Protein AF-0000000066053479 (afdb_homodimer)

Nearest PDB structures (foldseek):
  1pbo-assembly1_B  TM=9.593E-01  e=6.367E-26  Bos taurus
  1g85-assembly1_B  TM=9.302E-01  e=1.428E-25  Bos taurus
  1gt4-assembly1_B  TM=9.326E-01  e=1.772E-25  Bos taurus
  1obp-assembly1_B  TM=9.258E-01  e=2.083E-25  Bos taurus
  1pbo-assembly1_A  TM=9.187E-01  e=1.232E-24  Bos taurus

Secondary structure (DSSP, 8-state):
---------GGGG-B-EEEEEEEESSGGGGSTT-TT--EEEEEEEETTTTEEEEEEEEEETTEEEEEEEEEEE-TTS-EEEESSSEEEEEEEEE-SSEEEEEEEEE-TT--EEEEEEEEEE----HHHHHHHHHHHHHTT--GGGEEEHHHH---S---/---------GGGG-B-EEEEEEEESSGGGGSTT-TT--EEEEEEEETTTTEEEEEEEEEETTEEEEEEEEEEE-TTS-EEEESSSEEEEEEEEE-SSEEEEEEEEE-TT--EEEEEEEEEE----HHHHHHHHHHHHHTT--GGGEEEHHHH---S---

Radius of gyration: 21.19 Å; Cα contacts (8 Å, |Δi|>4): 744; chains: 2; bounding box: 58×61×47 Å

Foldseek 3Di:
DPPPPPPPPCQLLWAFKFWDDKDKPDVVLCPAQHQPVWGWQIWGDDPVQQKIWTWTWHDHPQWIDIDIWMWHADPVGWTWTDDQAIKTKAFPDDDSFKTWIKIWGQHPVRDIMIMITIMTDPDDDPVNVVVVVVVCVVVPHDPVNDDDCSVPVPPPTDD/DPPPPPPPPCQLLWAFKFWDDKDKPDVVLCPAQHQPVWGWQIWGDDPVQQKIWTWTWHDHPFAIDIDIWMWHADPVGWTWTDGQAIKTKAFPDDDSFKTWIKIWGQHPVRDIMIMITIMTDDDDDPVVVVVVVVVCVVVPHDPVNDDDCSVVVPPPDDD

Sequence (318 aa):
AQEEEAEQNLSELSGPWRTVYIGSTNPEKIQENGPFRTYFRELVFDDEKGTVDFYFSVKRDGKWKNVHVKATKQDDGTYVADYEGQNVFKIVSLSRTHLVAHNINVDKHGQTTELTELFVKLNVEDEDLEKFWKLTEDKGIDKKNVVNFLENEDHPHPEAQEEEAEQNLSELSGPWRTVYIGSTNPEKIQENGPFRTYFRELVFDDEKGTVDFYFSVKRDGKWKNVHVKATKQDDGTYVADYEGQNVFKIVSLSRTHLVAHNINVDKHGQTTELTELFVKLNVEDEDLEKFWKLTEDKGIDKKNVVNFLENEDHPHPE

Solvent-accessible surface area (backbone atoms only — not comparable to full-atom values): 16727 Å² total; per-residue (Å²): 131,81,78,70,71,75,77,75,68,56,44,77,67,36,43,41,28,33,49,37,36,43,32,25,72,48,45,69,39,48,33,91,54,12,87,63,36,53,44,41,46,30,38,44,41,35,70,90,78,36,31,38,38,41,32,30,33,34,37,47,89,62,33,56,42,82,46,79,42,62,24,38,56,46,95,86,67,32,27,41,31,73,65,82,28,45,32,44,38,34,79,74,42,78,59,93,46,39,37,30,35,40,36,41,33,33,29,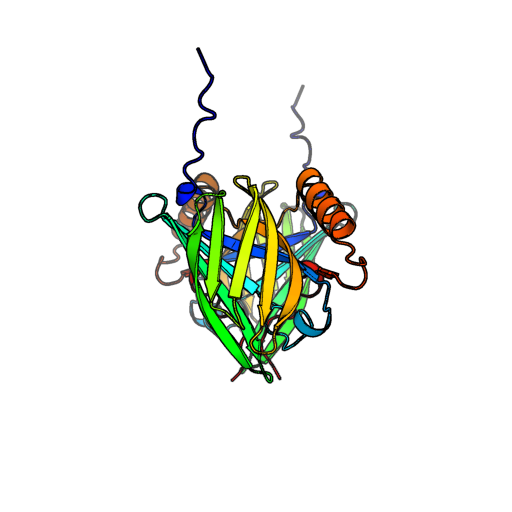90,83,66,53,74,36,46,34,31,35,34,34,33,42,66,71,80,52,66,69,59,52,49,52,42,51,51,51,30,49,74,70,68,30,55,73,89,33,41,45,54,36,77,83,49,59,60,67,58,41,32,113,132,82,78,69,70,74,77,74,68,56,44,76,66,36,44,41,30,34,48,38,35,43,32,25,71,45,46,69,38,48,33,92,53,11,86,64,35,53,43,40,46,32,38,43,40,35,71,91,77,37,33,36,38,41,31,29,33,33,37,47,90,67,33,66,43,82,44,79,41,63,23,39,56,44,94,86,67,31,28,40,32,71,67,82,29,45,32,44,38,34,78,74,42,77,58,92,45,39,37,29,33,39,34,40,32,34,30,91,85,66,52,76,36,47,32,34,37,34,33,34,42,66,72,81,52,67,70,59,50,49,51,43,52,50,51,30,51,74,71,68,31,54,75,89,32,41,46,54,36,75,83,50,60,62,70,62,8,50,105

Structure (mmCIF, N/CA/C/O backbone):
data_AF-0000000066053479-model_v1
#
loop_
_entity.id
_entity.type
_entity.pdbx_description
1 polymer 'Odorant-binding protein'
#
loop_
_atom_site.group_PDB
_atom_site.id
_atom_site.type_symbol
_atom_site.label_atom_id
_atom_site.label_alt_id
_atom_site.label_comp_id
_atom_site.label_asym_id
_atom_site.label_entity_id
_atom_site.label_seq_id
_atom_site.pdbx_PDB_ins_code
_atom_site.Cartn_x
_atom_site.Cartn_y
_atom_site.Cartn_z
_atom_site.occupancy
_atom_site.B_iso_or_equiv
_atom_site.auth_seq_id
_atom_site.auth_comp_id
_atom_site.auth_asym_id
_atom_site.auth_atom_id
_atom_site.pdbx_PDB_model_num
ATOM 1 N N . ALA A 1 1 ? 37.719 -22.156 -5.477 1 23.55 1 ALA A N 1
ATOM 2 C CA . ALA A 1 1 ? 36.812 -21.797 -4.371 1 23.55 1 ALA A CA 1
ATOM 3 C C . ALA A 1 1 ? 35.406 -21.516 -4.879 1 23.55 1 ALA A C 1
ATOM 5 O O . ALA A 1 1 ? 35.219 -20.703 -5.785 1 23.55 1 ALA A O 1
ATOM 6 N N . GLN A 1 2 ? 34.438 -22.312 -5.039 1 28.06 2 GLN A N 1
ATOM 7 C CA . GLN A 1 2 ? 33.156 -22.25 -5.688 1 28.06 2 GLN A CA 1
ATOM 8 C C . GLN A 1 2 ? 32.219 -21.234 -5.004 1 28.06 2 GLN A C 1
ATOM 10 O O . GLN A 1 2 ? 32.094 -21.266 -3.779 1 28.06 2 GLN A O 1
ATOM 15 N N . GLU A 1 3 ? 32.156 -20.047 -5.336 1 32.75 3 GLU A N 1
ATOM 16 C CA . GLU A 1 3 ? 31.5 -18.938 -4.656 1 32.75 3 GLU A CA 1
ATOM 17 C C . GLU A 1 3 ? 30.062 -19.266 -4.285 1 32.75 3 GLU A C 1
ATOM 19 O O . GLU A 1 3 ? 29.25 -19.609 -5.152 1 32.75 3 GLU A O 1
ATOM 24 N N . GLU A 1 4 ? 29.75 -20.047 -3.295 1 34.66 4 GLU A N 1
ATOM 25 C CA . GLU A 1 4 ? 28.453 -20.297 -2.682 1 34.66 4 GLU A CA 1
ATOM 26 C C . GLU A 1 4 ? 27.562 -19.062 -2.725 1 34.66 4 GLU A C 1
ATOM 28 O O . GLU A 1 4 ? 27.938 -18 -2.213 1 34.66 4 GLU A O 1
ATOM 33 N N . GLU A 1 5 ? 26.984 -18.75 -3.785 1 40.25 5 GLU A N 1
ATOM 34 C CA . GLU A 1 5 ? 26.031 -17.641 -3.834 1 40.25 5 GLU A CA 1
ATOM 35 C C . GLU A 1 5 ? 25.297 -17.484 -2.504 1 40.25 5 GLU A C 1
ATOM 37 O O . GLU A 1 5 ? 24.766 -18.453 -1.965 1 40.25 5 GLU A O 1
ATOM 42 N N . ALA A 1 6 ? 25.828 -16.828 -1.618 1 42.25 6 ALA A N 1
ATOM 43 C CA . ALA A 1 6 ? 25.297 -16.547 -0.289 1 42.25 6 ALA A CA 1
ATOM 44 C C . ALA A 1 6 ? 23.781 -16.703 -0.261 1 42.25 6 ALA A C 1
ATOM 46 O O . ALA A 1 6 ? 23.062 -16.094 -1.06 1 42.25 6 ALA A O 1
ATOM 47 N N . GLU A 1 7 ? 23.156 -17.953 -0.006 1 52.25 7 GLU A N 1
ATOM 48 C CA . GLU A 1 7 ? 21.734 -18.266 0.136 1 52.25 7 GLU A CA 1
ATOM 49 C C . GLU A 1 7 ? 21 -17.125 0.823 1 52.25 7 GLU A C 1
ATOM 51 O O . GLU A 1 7 ? 21.328 -16.734 1.947 1 52.25 7 GLU A O 1
ATOM 56 N N . GLN A 1 8 ? 20.531 -16.188 0.083 1 66 8 GLN A N 1
ATOM 57 C CA . GLN A 1 8 ? 19.781 -15.062 0.631 1 66 8 GLN A CA 1
ATOM 58 C C . GLN A 1 8 ? 18.766 -15.539 1.673 1 66 8 GLN A C 1
ATOM 60 O O . GLN A 1 8 ? 18.047 -16.516 1.45 1 66 8 GLN A O 1
ATOM 65 N N . ASN A 1 9 ? 19.016 -15.18 2.998 1 85.38 9 ASN A N 1
ATOM 66 C CA . ASN A 1 9 ? 18.031 -15.391 4.055 1 85.38 9 ASN A CA 1
ATOM 67 C C . ASN A 1 9 ? 16.719 -14.711 3.734 1 85.38 9 ASN A C 1
ATOM 69 O O . ASN A 1 9 ? 16.562 -13.5 3.924 1 85.38 9 ASN A O 1
ATOM 73 N N . LEU A 1 10 ? 15.773 -15.508 3.166 1 91.31 10 LEU A N 1
ATOM 74 C CA . LEU A 1 10 ? 14.5 -14.961 2.709 1 91.31 10 LEU A CA 1
ATOM 75 C C . LEU A 1 10 ? 13.688 -14.43 3.883 1 91.31 10 LEU A C 1
ATOM 77 O O . LEU A 1 10 ? 12.797 -13.594 3.701 1 91.31 10 LEU A O 1
ATOM 81 N N . SER A 1 11 ? 14 -14.859 5.133 1 91.25 11 SER A N 1
ATOM 82 C CA . SER A 1 11 ? 13.234 -14.438 6.301 1 91.25 11 SER A CA 1
ATOM 83 C C . SER A 1 11 ? 13.352 -12.93 6.523 1 91.25 11 SER A C 1
ATOM 85 O O . SER A 1 11 ? 12.43 -12.312 7.066 1 91.25 11 SER A O 1
ATOM 87 N N . GLU A 1 12 ? 14.414 -12.383 6.09 1 90.31 12 GLU A N 1
ATOM 88 C CA . GLU A 1 12 ? 14.617 -10.945 6.246 1 90.31 12 GLU A CA 1
ATOM 89 C C . GLU A 1 12 ? 13.688 -10.156 5.336 1 90.31 12 GLU A C 1
ATOM 91 O O . GLU A 1 12 ? 13.492 -8.953 5.527 1 90.31 12 GLU A O 1
ATOM 96 N N . LEU A 1 13 ? 13.148 -10.836 4.41 1 92.75 13 LEU A N 1
ATOM 97 C CA . LEU A 1 13 ? 12.273 -10.18 3.447 1 92.75 13 LEU A CA 1
ATOM 98 C C . LEU A 1 13 ? 10.812 -10.305 3.863 1 92.75 13 LEU A C 1
ATOM 100 O O . LEU A 1 13 ? 9.922 -9.781 3.184 1 92.75 13 LEU A O 1
ATOM 104 N N . SER A 1 14 ? 10.656 -10.867 5.078 1 93.56 14 SER A N 1
ATOM 105 C CA . SER A 1 14 ? 9.297 -10.945 5.617 1 93.56 14 SER A CA 1
ATOM 106 C C . SER A 1 14 ? 8.781 -9.562 6.008 1 93.56 14 SER A C 1
ATOM 108 O O . SER A 1 14 ? 9.562 -8.688 6.398 1 93.56 14 SER A O 1
ATOM 110 N N . GLY A 1 15 ? 7.465 -9.367 5.875 1 90.62 15 GLY A N 1
ATOM 111 C CA . GLY A 1 15 ? 6.867 -8.078 6.211 1 90.62 15 GLY A CA 1
ATOM 112 C C . GLY A 1 15 ? 5.754 -7.676 5.258 1 90.62 15 GLY A C 1
ATOM 113 O O . GLY A 1 15 ? 5.199 -8.516 4.551 1 90.62 15 GLY A O 1
ATOM 114 N N . PRO A 1 16 ? 5.414 -6.461 5.297 1 90.44 16 PRO A N 1
ATOM 115 C CA . PRO A 1 16 ? 4.324 -5.977 4.449 1 90.44 16 PRO A CA 1
ATOM 116 C C . PRO A 1 16 ? 4.734 -5.82 2.988 1 90.44 16 PRO A C 1
ATOM 118 O O . PRO A 1 16 ? 5.797 -5.266 2.699 1 90.44 16 PRO A O 1
ATOM 121 N N . TRP A 1 17 ? 4 -6.402 2.15 1 91.19 17 TRP A N 1
ATOM 122 C CA . TRP A 1 17 ? 4.137 -6.297 0.701 1 91.19 17 TRP A CA 1
ATOM 123 C C . TRP A 1 17 ? 2.818 -5.867 0.062 1 91.19 17 TRP A C 1
ATOM 125 O O . TRP A 1 17 ? 1.742 -6.152 0.592 1 91.19 17 TRP A O 1
ATOM 135 N N . ARG A 1 18 ? 2.941 -5.25 -1.138 1 90.56 18 ARG A N 1
ATOM 136 C CA . ARG A 1 18 ? 1.747 -4.801 -1.844 1 90.56 18 ARG A CA 1
ATOM 137 C C . ARG A 1 18 ? 1.768 -5.254 -3.299 1 90.56 18 ARG A C 1
ATOM 139 O O . ARG A 1 18 ? 2.814 -5.215 -3.951 1 90.56 18 ARG A O 1
ATOM 146 N N . THR A 1 19 ? 0.603 -5.617 -3.678 1 92.69 19 THR A N 1
ATOM 147 C CA . THR A 1 19 ? 0.435 -5.98 -5.078 1 92.69 19 THR A CA 1
ATOM 148 C C . THR A 1 19 ? 0.532 -4.75 -5.973 1 92.69 19 THR A C 1
ATOM 150 O O . THR A 1 19 ? -0.068 -3.713 -5.68 1 92.69 19 THR A O 1
ATOM 153 N N . VAL A 1 20 ? 1.268 -4.883 -7.012 1 92.75 20 VAL A N 1
ATOM 154 C CA . VAL A 1 20 ? 1.367 -3.783 -7.961 1 92.75 20 VAL A CA 1
ATOM 155 C C . VAL A 1 20 ? 0.672 -4.164 -9.266 1 92.75 20 VAL A C 1
ATOM 157 O O . VAL A 1 20 ? -0.246 -3.473 -9.711 1 92.75 20 VAL A O 1
ATOM 160 N N . TYR A 1 21 ? 1.151 -5.289 -9.82 1 95.06 21 TYR A N 1
ATOM 161 C CA . TYR A 1 21 ? 0.57 -5.793 -11.055 1 95.06 21 TYR A CA 1
ATOM 162 C C . TYR A 1 21 ? 0.299 -7.289 -10.961 1 95.06 21 TYR A C 1
ATOM 164 O O . TYR A 1 21 ? 1.085 -8.031 -10.367 1 95.06 21 TYR A O 1
ATOM 172 N N . ILE A 1 22 ? -0.792 -7.699 -11.523 1 97.69 22 ILE A N 1
ATOM 173 C CA . ILE A 1 22 ? -1.032 -9.117 -11.789 1 97.69 22 ILE A CA 1
ATOM 174 C C . ILE A 1 22 ? -1.49 -9.305 -13.234 1 97.69 22 ILE A C 1
ATOM 176 O O . ILE A 1 22 ? -2.416 -8.625 -13.688 1 97.69 22 ILE A O 1
ATOM 180 N N . GLY A 1 23 ? -0.793 -10.156 -13.953 1 98.5 23 GLY A N 1
ATOM 181 C CA . GLY A 1 23 ? -1.235 -10.625 -15.258 1 98.5 23 GLY A CA 1
ATOM 182 C C . GLY A 1 23 ? -1.733 -12.055 -15.234 1 98.5 23 GLY A C 1
ATOM 183 O O . GLY A 1 23 ? -1.312 -12.852 -14.391 1 98.5 23 GLY A O 1
ATOM 184 N N . SER A 1 24 ? -2.611 -12.359 -16.156 1 98.69 24 SER A N 1
ATOM 185 C CA . SER A 1 24 ? -3.193 -13.695 -16.141 1 98.69 24 SER A CA 1
ATOM 186 C C . SER A 1 24 ? -3.531 -14.164 -17.562 1 98.69 24 SER A C 1
ATOM 188 O O . SER A 1 24 ? -3.965 -13.367 -18.391 1 98.69 24 SER A O 1
ATOM 190 N N . THR A 1 25 ? -3.381 -15.398 -17.75 1 98.56 25 THR A N 1
ATOM 191 C CA . THR A 1 25 ? -3.855 -16.016 -19 1 98.56 25 THR A CA 1
ATOM 192 C C . THR A 1 25 ? -5.371 -16.172 -18.969 1 98.56 25 THR A C 1
ATOM 194 O O . THR A 1 25 ? -5.988 -16.453 -20 1 98.56 25 THR A O 1
ATOM 197 N N . ASN A 1 26 ? -6.004 -16.031 -17.859 1 98.06 26 ASN A N 1
ATOM 198 C CA . ASN A 1 26 ? -7.445 -15.992 -17.641 1 98.06 26 ASN A CA 1
ATOM 199 C C . ASN A 1 26 ? -7.879 -14.703 -16.953 1 98.06 26 ASN A C 1
ATOM 201 O O . ASN A 1 26 ? -8.055 -14.68 -15.734 1 98.06 26 ASN A O 1
ATOM 205 N N . PRO A 1 27 ? -8.078 -13.68 -17.688 1 96.38 27 PRO A N 1
ATOM 206 C CA . PRO A 1 27 ? -8.281 -12.352 -17.109 1 96.38 27 PRO A CA 1
ATOM 207 C C . PRO A 1 27 ? -9.469 -12.289 -16.156 1 96.38 27 PRO A C 1
ATOM 209 O O . PRO A 1 27 ? -9.477 -11.484 -15.219 1 96.38 27 PRO A O 1
ATOM 212 N N . GLU A 1 28 ? -10.438 -13.086 -16.312 1 95.5 28 GLU A N 1
ATOM 213 C CA . GLU A 1 28 ? -11.594 -13.094 -15.43 1 95.5 28 GLU A CA 1
ATOM 214 C C . GLU A 1 28 ? -11.188 -13.383 -13.984 1 95.5 28 GLU A C 1
ATOM 216 O O . GLU A 1 28 ? -11.812 -12.891 -13.047 1 95.5 28 GLU A O 1
ATOM 221 N N . LYS A 1 29 ? -10.117 -14.078 -13.797 1 96.94 29 LYS A N 1
ATOM 222 C CA . LYS A 1 29 ? -9.695 -14.516 -12.461 1 96.94 29 LYS A CA 1
ATOM 223 C C . LYS A 1 29 ? -9.008 -13.383 -11.703 1 96.94 29 LYS A C 1
ATOM 225 O O . LYS A 1 29 ? -8.781 -13.484 -10.5 1 96.94 29 LYS A O 1
ATOM 230 N N . ILE A 1 30 ? -8.695 -12.289 -12.438 1 96.06 30 ILE A N 1
ATOM 231 C CA . ILE A 1 30 ? -8.008 -11.203 -11.75 1 96.06 30 ILE A CA 1
ATOM 232 C C . ILE A 1 30 ? -8.852 -9.93 -11.828 1 96.06 30 ILE A C 1
ATOM 234 O O . ILE A 1 30 ? -8.391 -8.859 -11.43 1 96.06 30 ILE A O 1
ATOM 238 N N . GLN A 1 31 ? -10.062 -10.023 -12.383 1 92.44 31 GLN A N 1
ATOM 239 C CA . GLN A 1 31 ? -10.992 -8.898 -12.336 1 92.44 31 GLN A CA 1
ATOM 240 C C . GLN A 1 31 ? -11.68 -8.805 -10.977 1 92.44 31 GLN A C 1
ATOM 242 O O . GLN A 1 31 ? -11.484 -9.664 -10.117 1 92.44 31 GLN A O 1
ATOM 247 N N . GLU A 1 32 ? -12.453 -7.773 -10.867 1 85.94 32 GLU A N 1
ATOM 248 C CA . GLU A 1 32 ? -13.156 -7.602 -9.602 1 85.94 32 GLU A CA 1
ATOM 249 C C . GLU A 1 32 ? -13.93 -8.867 -9.227 1 85.94 32 GLU A C 1
ATOM 251 O O . GLU A 1 32 ? -14.594 -9.461 -10.07 1 85.94 32 GLU A O 1
ATOM 256 N N . ASN A 1 33 ? -13.797 -9.359 -8 1 89.25 33 ASN A N 1
ATOM 257 C CA . ASN A 1 33 ? -14.43 -10.547 -7.434 1 89.25 33 ASN A CA 1
ATOM 258 C C . ASN A 1 33 ? -13.742 -11.828 -7.898 1 89.25 33 ASN A C 1
ATOM 260 O O . ASN A 1 33 ? -14.195 -12.93 -7.574 1 89.25 33 ASN A O 1
ATOM 264 N N . GLY A 1 34 ? -12.664 -11.664 -8.727 1 93.19 34 GLY A N 1
ATOM 26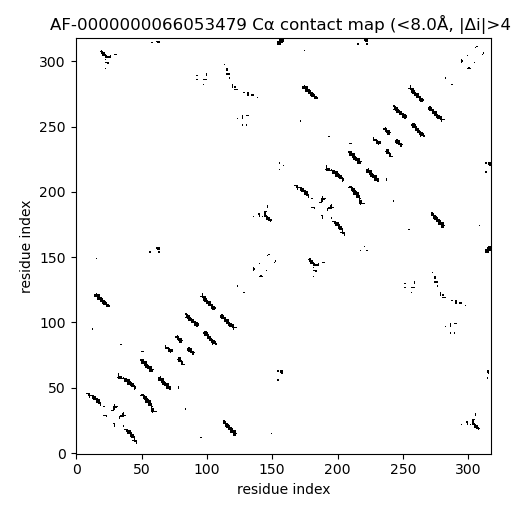5 C CA . GLY A 1 34 ? -11.867 -12.828 -9.094 1 93.19 34 GLY A CA 1
ATOM 266 C C . GLY A 1 34 ? -11 -13.336 -7.957 1 93.19 34 GLY A C 1
ATOM 267 O O . GLY A 1 34 ? -10.539 -12.555 -7.125 1 93.19 34 GLY A O 1
ATOM 268 N N . PRO A 1 35 ? -10.812 -14.594 -7.957 1 95.69 35 PRO A N 1
ATOM 269 C CA . PRO A 1 35 ? -10.102 -15.195 -6.824 1 95.69 35 PRO A CA 1
ATOM 270 C C . PRO A 1 35 ? -8.641 -14.766 -6.746 1 95.69 35 PRO A C 1
ATOM 272 O O . PRO A 1 35 ? -8.023 -14.867 -5.688 1 95.69 35 PRO A O 1
ATOM 275 N N . PHE A 1 36 ? -8.055 -14.234 -7.902 1 97.38 36 PHE A N 1
ATOM 276 C CA . PHE A 1 36 ? -6.633 -13.922 -7.906 1 97.38 36 PHE A CA 1
ATOM 277 C C . PHE A 1 36 ? -6.406 -12.422 -8.016 1 97.38 36 PHE A C 1
ATOM 279 O O . PHE A 1 36 ? -5.281 -11.977 -8.266 1 97.38 36 PHE A O 1
ATOM 286 N N . ARG A 1 37 ? -7.496 -11.695 -7.891 1 93.94 37 ARG A N 1
ATOM 287 C CA . ARG A 1 37 ? -7.32 -10.266 -7.633 1 93.94 37 ARG A CA 1
ATOM 288 C C . ARG A 1 37 ? -6.961 -10.016 -6.176 1 93.94 37 ARG A C 1
ATOM 290 O O . ARG A 1 37 ? -7.797 -9.562 -5.391 1 93.94 37 ARG A O 1
ATOM 297 N N . THR A 1 38 ? -5.758 -10.289 -5.848 1 93.12 38 THR A N 1
ATOM 298 C CA . THR A 1 38 ? -5.316 -10.367 -4.457 1 93.12 38 THR A CA 1
ATOM 299 C C . THR A 1 38 ? -4.609 -9.078 -4.047 1 93.12 38 THR A C 1
ATOM 301 O O . THR A 1 38 ? -3.717 -8.602 -4.754 1 93.12 38 THR A O 1
ATOM 304 N N . TYR A 1 39 ? -5.004 -8.586 -2.99 1 89.56 39 TYR A N 1
ATOM 305 C CA . TYR A 1 39 ? -4.352 -7.441 -2.365 1 89.56 39 TYR A CA 1
ATOM 306 C C . TYR A 1 39 ? -3.43 -7.887 -1.236 1 89.56 39 TYR A C 1
ATOM 308 O O . TYR A 1 39 ? -3.883 -8.109 -0.111 1 89.56 39 TYR A O 1
ATOM 316 N N . PHE A 1 40 ? -2.225 -7.91 -1.581 1 91.56 40 PHE A N 1
ATOM 317 C CA . PHE A 1 40 ? -1.256 -8.469 -0.645 1 91.56 40 PHE A CA 1
ATOM 318 C C . PHE A 1 40 ? -1.091 -7.559 0.567 1 91.56 40 PHE A C 1
ATOM 320 O O . PHE A 1 40 ? -1.072 -6.332 0.433 1 91.56 40 PHE A O 1
ATOM 327 N N . ARG A 1 41 ? -0.884 -8.258 1.668 1 88.38 41 ARG A N 1
ATOM 328 C CA . ARG A 1 41 ? -0.712 -7.551 2.932 1 88.38 41 ARG A CA 1
ATOM 329 C C . ARG A 1 41 ? 0.638 -7.875 3.562 1 88.38 41 ARG A C 1
ATOM 331 O O . ARG A 1 41 ? 1.312 -6.988 4.09 1 88.38 41 ARG A O 1
ATOM 338 N N . GLU A 1 42 ? 0.955 -9.203 3.475 1 92 42 GLU A N 1
ATOM 339 C CA . GLU A 1 42 ? 2.174 -9.625 4.156 1 92 42 GLU A CA 1
ATOM 340 C C . GLU A 1 42 ? 2.713 -10.93 3.57 1 92 42 GLU A C 1
ATOM 342 O O . GLU A 1 42 ? 1.939 -11.812 3.199 1 92 42 GLU A O 1
ATOM 347 N N . LEU A 1 43 ? 4.008 -10.969 3.473 1 95.69 43 LEU A N 1
ATOM 348 C CA . LEU A 1 43 ? 4.742 -12.195 3.191 1 95.69 43 LEU A CA 1
ATOM 349 C C . LEU A 1 43 ? 5.645 -12.57 4.359 1 95.69 43 LEU A C 1
ATOM 351 O O . LEU A 1 43 ? 6.371 -11.727 4.887 1 95.69 43 LEU A O 1
ATOM 355 N N . VAL A 1 44 ? 5.531 -13.852 4.809 1 96.19 44 VAL A N 1
ATOM 356 C CA . VAL A 1 44 ? 6.379 -14.328 5.895 1 96.19 44 VAL A CA 1
ATOM 357 C C . VAL A 1 44 ? 7.133 -15.586 5.449 1 96.19 44 VAL A C 1
ATOM 359 O O . VAL A 1 44 ? 6.535 -16.641 5.273 1 96.19 44 VAL A O 1
ATOM 362 N N . PHE A 1 45 ? 8.461 -15.469 5.305 1 97.06 45 PHE A N 1
ATOM 363 C CA . PHE A 1 45 ? 9.32 -16.578 4.934 1 97.06 45 PHE A CA 1
ATOM 364 C C . PHE A 1 45 ? 9.852 -17.297 6.172 1 97.06 45 PHE A C 1
ATOM 366 O O . PHE A 1 45 ? 10.281 -16.656 7.129 1 97.06 45 PHE A O 1
ATOM 373 N N . ASP A 1 46 ? 9.711 -18.547 6.16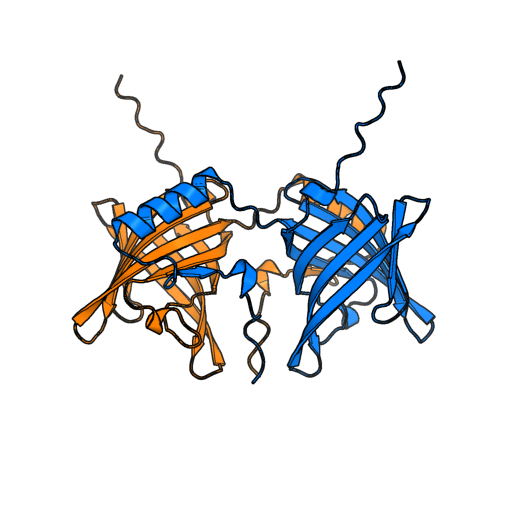 1 96.88 46 ASP A N 1
ATOM 374 C CA . ASP A 1 46 ? 10.352 -19.406 7.152 1 96.88 46 ASP A CA 1
ATOM 375 C C . ASP A 1 46 ? 11.383 -20.312 6.496 1 96.88 46 ASP A C 1
ATOM 377 O O . ASP A 1 46 ? 11.047 -21.406 6.043 1 96.88 46 ASP A O 1
ATOM 381 N N . ASP A 1 47 ? 12.586 -19.922 6.516 1 94.06 47 ASP A N 1
ATOM 382 C CA . ASP A 1 47 ? 13.648 -20.656 5.832 1 94.06 47 ASP A CA 1
ATOM 383 C C . ASP A 1 47 ? 13.875 -22.016 6.477 1 94.06 47 ASP A C 1
ATOM 385 O O . ASP A 1 47 ? 14.188 -23 5.789 1 94.06 47 ASP A O 1
ATOM 389 N N . GLU A 1 48 ? 13.797 -22.031 7.691 1 94.06 48 GLU A N 1
ATOM 390 C CA . GLU A 1 48 ? 14.031 -23.281 8.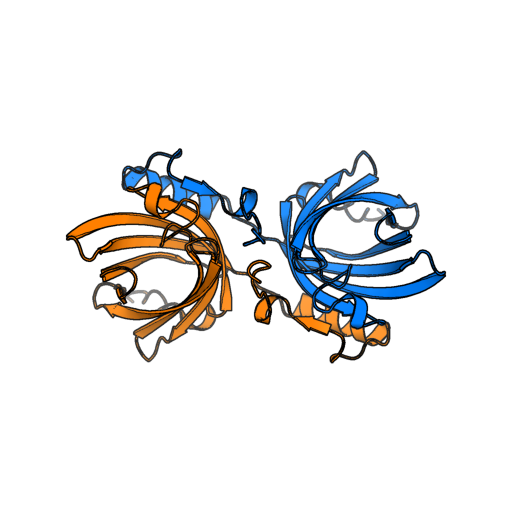414 1 94.06 48 GLU A CA 1
ATOM 391 C C . GLU A 1 48 ? 12.984 -24.344 8.055 1 94.06 48 GLU A C 1
ATOM 393 O O . GLU A 1 48 ? 13.32 -25.5 7.828 1 94.06 48 GLU A O 1
ATOM 398 N N . LYS A 1 49 ? 11.742 -23.922 7.934 1 96.31 49 LYS A N 1
ATOM 399 C CA . LYS A 1 49 ? 10.648 -24.859 7.66 1 96.31 49 LYS A CA 1
ATOM 400 C C . LYS A 1 49 ? 10.414 -25 6.16 1 96.31 49 LYS A C 1
ATOM 402 O O . LYS A 1 49 ? 9.68 -25.891 5.727 1 96.31 49 LYS A O 1
ATOM 407 N N . GLY A 1 50 ? 11.047 -24.156 5.398 1 96.38 50 GLY A N 1
ATOM 408 C CA . GLY A 1 50 ? 10.828 -24.172 3.959 1 96.38 50 GLY A CA 1
ATOM 409 C C . GLY A 1 50 ? 9.422 -23.781 3.564 1 96.38 50 GLY A C 1
ATOM 410 O O . GLY A 1 50 ? 8.805 -24.422 2.711 1 96.38 50 GLY A O 1
ATOM 411 N N . THR A 1 51 ? 8.844 -22.734 4.266 1 98 51 THR A N 1
ATOM 412 C CA . THR A 1 51 ? 7.48 -22.312 3.969 1 98 51 THR A CA 1
ATOM 413 C C . THR A 1 51 ? 7.418 -20.812 3.762 1 98 51 THR A C 1
ATOM 415 O O . THR A 1 51 ? 8.328 -20.078 4.164 1 98 51 THR A O 1
ATOM 418 N N . VAL A 1 52 ? 6.438 -20.406 3.102 1 98.06 52 VAL A N 1
ATOM 419 C CA . VAL A 1 52 ? 6.074 -18.984 2.992 1 98.06 52 VAL A CA 1
ATOM 420 C C . VAL A 1 52 ? 4.586 -18.812 3.279 1 98.06 52 VAL A C 1
ATOM 422 O O . VAL A 1 52 ? 3.758 -19.578 2.777 1 98.06 52 VAL A O 1
ATOM 425 N N . ASP A 1 53 ? 4.289 -17.891 4.133 1 98.38 53 ASP A N 1
ATOM 426 C CA . ASP A 1 53 ? 2.912 -17.516 4.426 1 98.38 53 ASP A CA 1
ATOM 427 C C . ASP A 1 53 ? 2.508 -16.266 3.643 1 98.38 53 ASP A C 1
ATOM 429 O O . ASP A 1 53 ? 3.172 -15.234 3.727 1 98.38 53 ASP A O 1
ATOM 433 N N . PHE A 1 54 ? 1.448 -16.438 2.887 1 97.62 54 PHE A N 1
ATOM 434 C CA . PHE A 1 54 ? 0.846 -15.328 2.143 1 97.62 54 PHE A CA 1
ATOM 435 C C . PHE A 1 54 ? -0.39 -14.805 2.859 1 97.62 54 PHE A C 1
ATOM 437 O O . PHE A 1 54 ? -1.321 -15.562 3.143 1 97.62 54 PHE A O 1
ATOM 444 N N . TYR A 1 55 ? -0.356 -13.539 3.158 1 93.75 55 TYR A N 1
ATOM 445 C CA . TYR A 1 55 ? -1.538 -12.859 3.678 1 93.75 55 TYR A CA 1
ATOM 446 C C . TYR A 1 55 ? -2.053 -11.828 2.689 1 93.75 55 TYR A C 1
ATOM 448 O O . TYR A 1 55 ? -1.313 -10.922 2.281 1 93.75 55 TYR A O 1
ATOM 456 N N . PHE A 1 56 ? -3.32 -12 2.299 1 92.56 56 PHE A 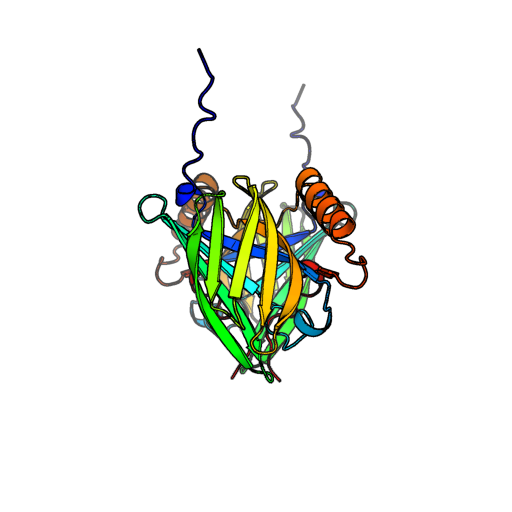N 1
ATOM 457 C CA . PHE A 1 56 ? -3.879 -11.055 1.343 1 92.56 56 PHE A CA 1
ATOM 458 C C . PHE A 1 56 ? -5.387 -10.922 1.525 1 92.56 56 PHE A C 1
ATOM 460 O O . PHE A 1 56 ? -6 -11.711 2.248 1 92.56 56 PHE A O 1
ATOM 467 N N . SER A 1 57 ? -5.895 -9.898 0.874 1 88.5 57 SER A N 1
ATOM 468 C CA . SER A 1 57 ? -7.336 -9.68 0.829 1 88.5 57 SER A CA 1
ATOM 469 C C . SER A 1 57 ? -7.887 -9.906 -0.576 1 88.5 57 SER A C 1
ATOM 471 O O . SER A 1 57 ? -7.199 -9.648 -1.566 1 88.5 57 SER A O 1
ATOM 473 N N . VAL A 1 58 ? -9.039 -10.406 -0.632 1 90.75 58 VAL A N 1
ATOM 474 C CA . VAL A 1 58 ? -9.758 -10.57 -1.892 1 90.75 58 VAL A CA 1
ATOM 475 C C . VAL A 1 58 ? -11.219 -10.148 -1.719 1 90.75 58 VAL A C 1
ATOM 477 O O . VAL A 1 58 ? -11.758 -10.203 -0.614 1 90.75 58 VAL A O 1
ATOM 480 N N . LYS A 1 59 ? -11.758 -9.688 -2.764 1 86.44 59 LYS A N 1
ATOM 481 C CA . LYS A 1 59 ? -13.188 -9.398 -2.793 1 86.44 59 LYS A CA 1
ATOM 482 C C . LYS A 1 59 ? -13.961 -10.523 -3.479 1 86.44 59 LYS A C 1
ATOM 484 O O . LYS A 1 59 ? -13.625 -10.922 -4.598 1 86.44 59 LYS A O 1
ATOM 489 N N . ARG A 1 60 ? -14.883 -11.016 -2.732 1 88 60 ARG A N 1
ATOM 490 C CA . ARG A 1 60 ? -15.758 -12.062 -3.25 1 88 60 ARG A CA 1
ATOM 491 C C . ARG A 1 60 ? -17.219 -11.719 -3.012 1 88 60 ARG A C 1
ATOM 493 O O . ARG A 1 60 ? -17.609 -11.391 -1.891 1 88 60 ARG A O 1
ATOM 500 N N . ASP A 1 61 ? -17.953 -11.703 -4.121 1 87.31 61 ASP A N 1
ATOM 501 C CA . ASP A 1 61 ? -19.375 -11.391 -4.039 1 87.31 61 ASP A CA 1
ATOM 502 C C . ASP A 1 61 ? -19.609 -10.062 -3.316 1 87.31 61 ASP A C 1
ATOM 504 O O . ASP A 1 61 ? -20.469 -9.969 -2.434 1 87.31 61 ASP A O 1
ATOM 508 N N . GLY A 1 62 ? -18.766 -9.25 -3.518 1 78.44 62 GLY A N 1
ATOM 509 C CA . GLY A 1 62 ? -18.906 -7.898 -3.002 1 78.44 62 GLY A CA 1
ATOM 510 C C . GLY A 1 62 ? -18.375 -7.738 -1.59 1 78.44 62 GLY A C 1
ATOM 511 O O . GLY A 1 62 ? -18.438 -6.645 -1.021 1 78.44 62 GLY A O 1
ATOM 512 N N . LYS A 1 63 ? -17.891 -8.797 -1.054 1 83.69 63 LYS A N 1
ATOM 513 C CA . LYS A 1 63 ? -17.391 -8.734 0.32 1 83.69 63 LYS A CA 1
ATOM 514 C C . LYS A 1 63 ? -15.891 -8.977 0.377 1 83.69 63 LYS A C 1
ATOM 516 O O . LYS A 1 63 ? -15.359 -9.82 -0.356 1 83.69 63 LYS A O 1
ATOM 521 N N . TRP A 1 64 ? -15.281 -8.344 1.253 1 83 64 TRP A N 1
ATOM 522 C CA . TRP A 1 64 ? -13.844 -8.477 1.441 1 83 64 TRP A CA 1
ATOM 523 C C . TRP A 1 64 ? -13.523 -9.602 2.428 1 83 64 TRP A C 1
ATOM 525 O O . TRP A 1 64 ? -14.195 -9.742 3.453 1 83 64 TRP A O 1
ATOM 535 N N . LYS A 1 65 ? -12.555 -10.297 2.102 1 86.88 65 LYS A N 1
ATOM 536 C CA . LYS A 1 65 ? -12.078 -11.359 2.979 1 86.88 65 LYS A CA 1
ATOM 537 C C . LYS A 1 65 ? -10.555 -11.367 3.064 1 86.88 65 LYS A C 1
ATOM 539 O O . LYS A 1 65 ? -9.875 -11.164 2.059 1 86.88 65 LYS A O 1
ATOM 544 N N . ASN A 1 66 ? -10.086 -11.586 4.305 1 88.62 66 ASN A N 1
ATOM 545 C CA . ASN A 1 66 ? -8.664 -11.836 4.5 1 88.62 66 ASN A CA 1
ATOM 546 C C . ASN A 1 66 ? -8.336 -13.32 4.367 1 88.62 66 ASN A C 1
ATOM 548 O O . ASN A 1 66 ? -9.031 -14.172 4.938 1 88.62 66 ASN A O 1
ATOM 552 N N . VAL A 1 67 ? -7.312 -13.578 3.641 1 93.75 67 VAL A N 1
ATOM 553 C CA . VAL A 1 67 ? -6.957 -14.961 3.346 1 93.75 67 VAL A CA 1
ATOM 554 C C . VAL A 1 67 ? -5.512 -15.227 3.766 1 93.75 67 VAL A C 1
ATOM 556 O O . VAL A 1 67 ? -4.641 -14.367 3.59 1 93.75 67 VAL A O 1
ATOM 559 N N . HIS A 1 68 ? -5.316 -16.312 4.375 1 97.12 68 HIS A N 1
ATOM 560 C CA . HIS A 1 68 ? -3.986 -16.828 4.676 1 97.12 68 HIS A CA 1
ATOM 561 C C . HIS A 1 68 ? -3.719 -18.125 3.912 1 97.12 68 HIS A C 1
ATOM 563 O O . HIS A 1 68 ? -4.504 -19.062 3.99 1 97.12 68 HIS A O 1
ATOM 569 N N . VAL A 1 69 ? -2.65 -18.156 3.111 1 98.44 69 VAL A N 1
ATOM 570 C CA . VAL A 1 69 ? -2.227 -19.344 2.367 1 98.44 69 VAL A CA 1
ATOM 571 C C . VAL A 1 69 ? -0.787 -19.688 2.734 1 98.44 69 VAL A C 1
ATOM 573 O O . VAL A 1 69 ? 0.103 -18.844 2.676 1 98.44 69 VAL A O 1
ATOM 576 N N . LYS A 1 70 ? -0.557 -20.875 3.121 1 98.62 70 LYS A N 1
ATOM 577 C CA . LYS A 1 70 ? 0.79 -21.359 3.398 1 98.62 70 LYS A CA 1
ATOM 578 C C . LYS A 1 70 ? 1.312 -22.219 2.246 1 98.62 70 LYS A C 1
ATOM 580 O O . LYS A 1 70 ? 0.602 -23.094 1.745 1 98.62 70 LYS A O 1
ATOM 585 N N . ALA A 1 71 ? 2.447 -21.938 1.805 1 98.69 71 ALA A N 1
ATOM 586 C CA . ALA A 1 71 ? 3.086 -22.688 0.73 1 98.69 71 ALA A CA 1
ATOM 587 C C . ALA A 1 71 ? 4.355 -23.375 1.222 1 98.69 71 ALA A C 1
ATOM 589 O O . ALA A 1 71 ? 5.016 -22.891 2.143 1 98.69 71 ALA A O 1
ATOM 590 N N . THR A 1 72 ? 4.648 -24.469 0.626 1 98.69 72 THR A N 1
ATOM 591 C CA . THR A 1 72 ? 5.816 -25.25 1.01 1 98.69 72 THR A CA 1
ATOM 592 C C . THR A 1 72 ? 6.836 -25.297 -0.126 1 98.69 72 THR A C 1
ATOM 594 O O . THR A 1 72 ? 6.477 -25.516 -1.282 1 98.69 72 THR A O 1
ATOM 597 N N . LYS A 1 73 ? 8.023 -25.109 0.239 1 97.62 73 LYS A N 1
ATOM 598 C CA . LYS A 1 73 ? 9.109 -25.109 -0.731 1 97.62 73 LYS A CA 1
ATOM 599 C C . LYS A 1 73 ? 9.391 -26.516 -1.257 1 97.62 73 LYS A C 1
ATOM 601 O O . LYS A 1 73 ? 9.414 -27.484 -0.487 1 97.62 73 LYS A O 1
ATOM 606 N N . GLN A 1 74 ? 9.562 -26.531 -2.572 1 98.06 74 GLN A N 1
ATOM 607 C CA . GLN A 1 74 ? 9.906 -27.781 -3.227 1 98.06 74 GLN A CA 1
ATOM 608 C C . GLN A 1 74 ? 11.398 -27.844 -3.549 1 98.06 74 GLN A C 1
ATOM 610 O O . GLN A 1 74 ? 12.109 -26.844 -3.441 1 98.06 74 GLN A O 1
ATOM 615 N N . ASP A 1 75 ? 11.883 -28.938 -4.016 1 95.94 75 ASP A N 1
ATOM 616 C CA . ASP A 1 75 ? 13.297 -29.172 -4.312 1 95.94 75 ASP A CA 1
ATOM 617 C C . ASP A 1 75 ? 13.781 -28.266 -5.434 1 95.94 75 ASP A C 1
ATOM 619 O O . ASP A 1 75 ? 14.953 -27.875 -5.461 1 95.94 75 ASP A O 1
ATOM 623 N N . ASP A 1 76 ? 12.859 -27.875 -6.273 1 95.81 76 ASP A N 1
ATOM 624 C CA . ASP A 1 76 ? 13.266 -27.094 -7.426 1 95.81 76 ASP A CA 1
ATOM 625 C C . ASP A 1 76 ? 13.219 -25.594 -7.113 1 95.81 76 ASP A C 1
ATOM 627 O O . ASP A 1 76 ? 13.406 -24.766 -8.008 1 95.81 76 ASP A O 1
ATOM 631 N N . GLY A 1 77 ? 12.922 -25.312 -5.91 1 94.25 77 GLY A N 1
ATOM 632 C CA . GLY A 1 77 ? 12.93 -23.938 -5.469 1 94.25 77 GLY A CA 1
ATOM 633 C C . GLY A 1 77 ? 11.57 -23.266 -5.551 1 94.25 77 GLY A C 1
ATOM 634 O O . GLY A 1 77 ? 11.406 -22.125 -5.117 1 94.25 77 GLY A O 1
ATOM 635 N N . THR A 1 78 ? 10.57 -23.938 -6.082 1 98.19 78 THR A N 1
ATOM 636 C CA . THR A 1 78 ? 9.219 -23.391 -6.148 1 98.19 78 THR A CA 1
ATOM 637 C C . THR A 1 78 ? 8.461 -23.641 -4.848 1 98.19 78 THR A C 1
ATOM 639 O O . THR A 1 78 ? 8.938 -24.391 -3.99 1 98.19 78 THR A O 1
ATOM 642 N N . TYR A 1 79 ? 7.398 -22.938 -4.684 1 98.62 79 TYR A N 1
ATOM 643 C CA . TYR A 1 79 ? 6.5 -23.141 -3.553 1 98.62 79 TYR A CA 1
ATOM 644 C C . TYR A 1 79 ? 5.148 -23.672 -4.016 1 98.62 79 TYR A C 1
ATOM 646 O O . TYR A 1 79 ? 4.605 -23.219 -5.023 1 98.62 79 TYR A O 1
ATOM 654 N N . VAL A 1 80 ? 4.605 -24.641 -3.25 1 98.81 80 VAL A N 1
ATOM 655 C CA . VAL A 1 80 ? 3.311 -25.219 -3.592 1 98.81 80 VAL A CA 1
ATOM 656 C C . VAL A 1 80 ? 2.299 -24.906 -2.49 1 98.81 80 VAL A C 1
ATOM 658 O O . VAL A 1 80 ? 2.613 -25.016 -1.304 1 98.81 80 VAL A O 1
ATOM 661 N N . ALA A 1 81 ? 1.164 -24.5 -2.902 1 98.69 81 ALA A N 1
ATOM 662 C CA . ALA A 1 81 ? 0.101 -24.156 -1.961 1 98.69 81 ALA A CA 1
ATOM 663 C C . ALA A 1 81 ? -1.268 -24.547 -2.518 1 98.69 81 ALA A C 1
ATOM 665 O O . ALA A 1 81 ? -1.424 -24.719 -3.729 1 98.69 81 ALA A O 1
ATOM 666 N N . ASP A 1 82 ? -2.199 -24.641 -1.577 1 98.56 82 ASP A N 1
ATOM 667 C CA . ASP A 1 82 ? -3.598 -24.859 -1.939 1 98.56 82 ASP A CA 1
ATOM 668 C C . ASP A 1 82 ? -4.418 -23.578 -1.741 1 98.56 82 ASP A C 1
ATOM 670 O O . ASP A 1 82 ? -4.57 -23.094 -0.615 1 98.56 82 ASP A O 1
ATOM 674 N N . TYR A 1 83 ? -4.965 -23.031 -2.766 1 98.56 83 TYR A N 1
ATOM 675 C CA . TYR A 1 83 ? -5.855 -21.891 -2.83 1 98.56 83 TYR A CA 1
ATOM 676 C C . TYR A 1 83 ? -6.539 -21.797 -4.191 1 98.56 83 TYR A C 1
ATOM 678 O O . TYR A 1 83 ? -5.898 -21.484 -5.195 1 98.56 83 TYR A O 1
ATOM 686 N N . GLU A 1 84 ? -7.789 -22.047 -4.176 1 98 84 GLU A N 1
ATOM 687 C CA . GLU A 1 84 ? -8.539 -22.094 -5.426 1 98 84 GLU A CA 1
ATOM 688 C C . GLU A 1 84 ? -7.895 -23.078 -6.41 1 98 84 GLU A C 1
ATOM 690 O O . GLU A 1 84 ? -7.719 -22.75 -7.59 1 98 84 GLU A O 1
ATOM 695 N N . GLY A 1 85 ? -7.52 -24.219 -5.812 1 98.44 85 GLY A N 1
ATOM 696 C CA . GLY A 1 85 ? -6.762 -25.219 -6.547 1 98.44 85 GLY A CA 1
ATOM 697 C C . GLY A 1 85 ? -5.305 -25.281 -6.129 1 98.44 85 GLY A C 1
ATOM 698 O O . GLY A 1 85 ? -4.93 -24.766 -5.078 1 98.44 85 GLY A O 1
ATOM 699 N N . GLN A 1 86 ? -4.578 -25.984 -6.914 1 98.75 86 GLN A N 1
ATOM 700 C CA . GLN A 1 86 ? -3.15 -26.109 -6.641 1 98.75 86 GLN A CA 1
ATOM 701 C C . GLN A 1 86 ? -2.359 -24.984 -7.293 1 98.75 86 GLN A C 1
ATOM 703 O O . GLN A 1 86 ? -2.576 -24.672 -8.469 1 98.75 86 GLN A O 1
ATOM 708 N N . ASN A 1 87 ? -1.479 -24.375 -6.516 1 98.81 87 ASN A N 1
ATOM 709 C CA . ASN A 1 87 ? -0.632 -23.312 -7.02 1 98.81 87 ASN A CA 1
ATOM 710 C C . ASN A 1 87 ? 0.847 -23.672 -6.926 1 98.81 87 ASN A C 1
ATOM 712 O O . ASN A 1 87 ? 1.297 -24.203 -5.91 1 98.81 87 ASN A O 1
ATOM 716 N N . VAL A 1 88 ? 1.553 -23.453 -7.918 1 98.88 88 VAL A N 1
ATOM 717 C CA . VAL A 1 88 ? 3.012 -23.5 -7.922 1 98.88 88 VAL A CA 1
ATOM 718 C C . VAL A 1 88 ? 3.568 -22.094 -8.125 1 98.88 88 VAL A C 1
ATOM 720 O O . VAL A 1 88 ? 3.453 -21.516 -9.211 1 98.88 88 VAL A O 1
ATOM 723 N N . PHE A 1 89 ? 4.152 -21.609 -7.105 1 98.62 89 PHE A N 1
ATOM 724 C CA . PHE A 1 89 ? 4.664 -20.234 -7.039 1 98.62 89 PHE A CA 1
ATOM 725 C C . PHE A 1 89 ? 6.176 -20.219 -7.207 1 98.62 89 PHE A C 1
ATOM 727 O O . PHE A 1 89 ? 6.898 -20.906 -6.484 1 98.62 89 PHE A O 1
ATOM 734 N N . LYS A 1 90 ? 6.637 -19.422 -8.141 1 98.38 90 LYS A N 1
ATOM 735 C CA . LYS A 1 90 ? 8.062 -19.281 -8.43 1 98.38 90 LYS A CA 1
ATOM 736 C C . LYS A 1 90 ? 8.516 -17.844 -8.266 1 98.38 90 LYS A C 1
ATOM 738 O O . LYS A 1 90 ? 7.93 -16.922 -8.859 1 98.38 90 LYS A O 1
ATOM 743 N N . ILE A 1 91 ? 9.531 -17.672 -7.531 1 97.31 91 ILE A N 1
ATOM 744 C CA . ILE A 1 91 ? 10.172 -16.359 -7.43 1 97.31 91 ILE A CA 1
ATOM 745 C C . ILE A 1 91 ? 11.117 -16.156 -8.609 1 97.31 91 ILE A C 1
ATOM 747 O O . ILE A 1 91 ? 12.094 -16.875 -8.758 1 97.31 91 ILE A O 1
ATOM 751 N N . VAL A 1 92 ? 10.805 -15.172 -9.375 1 97.12 92 VAL A N 1
ATOM 752 C CA . VAL A 1 92 ? 11.602 -14.883 -10.562 1 97.12 92 VAL A CA 1
ATOM 753 C C . VAL A 1 92 ? 12.688 -13.867 -10.219 1 97.12 92 VAL A C 1
ATOM 755 O O . VAL A 1 92 ? 13.82 -13.977 -10.695 1 97.12 92 VAL A O 1
ATOM 758 N N . SER A 1 93 ? 12.328 -12.898 -9.438 1 95.06 93 SER A N 1
ATOM 759 C CA . SER A 1 93 ? 13.25 -11.875 -8.945 1 95.06 93 SER A CA 1
ATOM 760 C C . SER A 1 93 ? 12.828 -11.367 -7.566 1 95.06 93 SER A C 1
ATOM 762 O O . SER A 1 93 ? 11.648 -11.133 -7.324 1 95.06 93 SER A O 1
ATOM 764 N N . LEU A 1 94 ? 13.8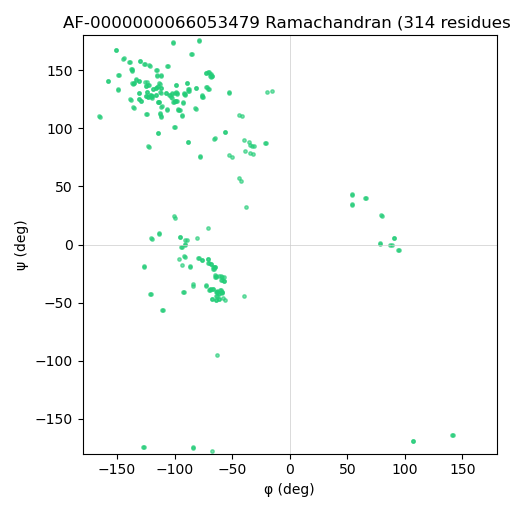2 -11.305 -6.676 1 93.38 94 LEU A N 1
ATOM 765 C CA . LEU A 1 94 ? 13.539 -10.852 -5.32 1 93.38 94 LEU A CA 1
ATOM 766 C C . LEU A 1 94 ? 14.625 -9.906 -4.82 1 93.38 94 LEU A C 1
ATOM 768 O O . LEU A 1 94 ? 15.812 -10.227 -4.91 1 93.38 94 LEU A O 1
ATOM 772 N N . SER A 1 95 ? 14.227 -8.758 -4.422 1 89.56 95 SER A N 1
ATOM 773 C CA . SER A 1 95 ? 15.094 -7.797 -3.746 1 89.56 95 SER A CA 1
ATOM 774 C C . SER A 1 95 ? 14.484 -7.332 -2.43 1 89.56 95 SER A C 1
ATOM 776 O O . SER A 1 95 ? 13.453 -7.852 -1.998 1 89.56 95 SER A O 1
ATOM 778 N N . ARG A 1 96 ? 15.133 -6.375 -1.818 1 87 96 ARG A N 1
ATOM 779 C CA . ARG A 1 96 ? 14.625 -5.859 -0.549 1 87 96 ARG A CA 1
ATOM 780 C C . ARG A 1 96 ? 13.359 -5.039 -0.757 1 87 96 ARG A C 1
ATOM 782 O O . ARG A 1 96 ? 12.617 -4.773 0.194 1 87 96 ARG A O 1
ATOM 789 N N . THR A 1 97 ? 13.109 -4.715 -2.094 1 86.81 97 THR A N 1
ATOM 790 C CA . THR A 1 97 ? 12.008 -3.773 -2.295 1 86.81 97 THR A CA 1
ATOM 791 C C . THR A 1 97 ? 10.992 -4.336 -3.281 1 86.81 97 THR A C 1
ATOM 793 O O . THR A 1 97 ? 9.875 -3.826 -3.383 1 86.81 97 THR A O 1
ATOM 796 N N . HIS A 1 98 ? 11.43 -5.355 -4.082 1 93.69 98 HIS A N 1
ATOM 797 C CA . HIS A 1 98 ? 10.531 -5.832 -5.129 1 93.69 98 HIS A CA 1
ATOM 798 C C . HIS A 1 98 ? 10.539 -7.355 -5.211 1 93.69 98 HIS A C 1
ATOM 800 O O . HIS A 1 98 ? 11.562 -7.988 -4.922 1 93.69 98 HIS A O 1
ATOM 806 N N . LEU A 1 99 ? 9.422 -7.898 -5.645 1 96.44 99 LEU A N 1
ATOM 807 C CA . LEU A 1 99 ? 9.242 -9.32 -5.926 1 96.44 99 LEU A CA 1
ATOM 808 C C . LEU A 1 99 ? 8.5 -9.523 -7.238 1 96.44 99 LEU A C 1
ATOM 810 O O . LEU A 1 99 ? 7.383 -9.031 -7.41 1 96.44 99 LEU A O 1
ATOM 814 N N . VAL A 1 100 ? 9.164 -10.164 -8.164 1 98 100 VAL A N 1
ATOM 815 C CA . VAL A 1 100 ? 8.531 -10.633 -9.391 1 98 100 VAL A CA 1
ATOM 816 C C . VAL A 1 100 ? 8.32 -12.141 -9.312 1 98 100 VAL A C 1
ATOM 818 O O . VAL A 1 100 ? 9.25 -12.898 -9.031 1 98 100 VAL A O 1
ATOM 821 N N . ALA A 1 101 ? 7.133 -12.57 -9.578 1 98.44 101 ALA A N 1
ATOM 822 C CA . ALA A 1 101 ? 6.828 -13.984 -9.391 1 98.44 101 ALA A CA 1
ATOM 823 C C . ALA A 1 101 ? 5.949 -14.516 -10.516 1 98.44 101 ALA A C 1
ATOM 825 O O . ALA A 1 101 ? 5.328 -13.734 -11.242 1 98.44 101 ALA A O 1
ATOM 826 N N . HIS A 1 102 ? 6.02 -15.734 -10.68 1 98.81 102 HIS A N 1
ATOM 827 C CA . HIS A 1 102 ? 5.18 -16.531 -11.578 1 98.81 102 HIS A CA 1
ATOM 828 C C . HIS A 1 102 ? 4.395 -17.578 -10.805 1 98.81 102 HIS A C 1
ATOM 830 O O . HIS A 1 102 ? 4.965 -18.328 -10.008 1 98.81 102 HIS A O 1
ATOM 836 N N . ASN A 1 103 ? 3.105 -17.609 -10.992 1 98.81 103 ASN A N 1
ATOM 837 C CA . ASN A 1 103 ? 2.236 -18.578 -10.336 1 98.81 103 ASN A CA 1
ATOM 838 C C . ASN A 1 103 ? 1.425 -19.375 -11.352 1 98.81 103 ASN A C 1
ATOM 840 O O . ASN A 1 103 ? 0.852 -18.812 -12.281 1 98.81 103 ASN A O 1
ATOM 844 N N . ILE A 1 104 ? 1.427 -20.672 -11.211 1 98.88 104 ILE A N 1
ATOM 845 C CA . ILE A 1 104 ? 0.585 -21.547 -12.023 1 98.88 104 ILE A CA 1
ATOM 846 C C . ILE A 1 104 ? -0.498 -22.172 -11.148 1 98.88 104 ILE A C 1
ATOM 848 O O . ILE A 1 104 ? -0.195 -22.891 -10.195 1 98.88 104 ILE A O 1
ATOM 852 N N . ASN A 1 105 ? -1.692 -21.891 -11.492 1 98.81 105 ASN A N 1
ATOM 853 C CA . ASN A 1 105 ? -2.844 -22.438 -10.781 1 98.81 105 ASN A CA 1
ATOM 854 C C . ASN A 1 105 ? -3.561 -23.5 -11.609 1 98.81 105 ASN A C 1
ATOM 856 O O . ASN A 1 105 ? -3.805 -23.297 -12.797 1 98.81 105 ASN A O 1
ATOM 860 N N . VAL A 1 106 ? -3.807 -24.609 -11.023 1 98.75 106 VAL A N 1
ATOM 861 C CA . VAL A 1 106 ? -4.738 -25.594 -11.555 1 98.75 106 VAL A CA 1
ATOM 862 C C . VAL A 1 106 ? -5.957 -25.703 -10.641 1 98.75 106 VAL A C 1
ATOM 864 O O . VAL A 1 106 ? -5.859 -26.203 -9.516 1 98.75 106 VAL A O 1
ATOM 867 N N . ASP A 1 107 ? -7.078 -25.281 -11.164 1 97.94 107 ASP A N 1
ATOM 868 C CA . ASP A 1 107 ? -8.242 -25.203 -10.289 1 97.94 107 ASP A CA 1
ATOM 869 C C . ASP A 1 107 ? -8.945 -26.547 -10.188 1 97.94 107 ASP A C 1
ATOM 871 O O . ASP A 1 107 ? -8.453 -27.562 -10.703 1 97.94 107 ASP A O 1
ATOM 875 N N . LYS A 1 108 ? -10.062 -26.594 -9.508 1 96.69 108 LYS A N 1
ATOM 876 C CA . LYS A 1 108 ? -10.766 -27.844 -9.203 1 96.69 108 LYS A CA 1
ATOM 877 C C . LYS A 1 108 ? -11.297 -28.5 -10.469 1 96.69 108 LYS A C 1
ATOM 879 O O . LYS A 1 108 ? -11.57 -29.703 -10.484 1 96.69 108 LYS A O 1
ATOM 884 N N . HIS A 1 109 ? -11.438 -27.734 -11.5 1 97.12 109 HIS A N 1
ATOM 885 C CA . HIS A 1 109 ? -11.953 -28.266 -12.758 1 97.12 109 HIS A CA 1
ATOM 886 C C . HIS A 1 109 ? -10.812 -28.672 -13.695 1 97.12 109 HIS A C 1
ATOM 888 O O . HIS A 1 109 ? -11.055 -29.141 -14.805 1 97.12 109 HIS A O 1
ATOM 894 N N . GLY A 1 110 ? -9.656 -28.469 -13.289 1 97.5 110 GLY A N 1
ATOM 895 C CA . GLY A 1 110 ? -8.5 -28.859 -14.078 1 97.5 110 GLY A CA 1
ATOM 896 C C . GLY A 1 110 ? -8.016 -27.766 -15.016 1 97.5 110 GLY A C 1
ATOM 897 O O . GLY A 1 110 ? -7.094 -27.984 -15.805 1 97.5 110 GLY A O 1
ATOM 898 N N . GLN A 1 111 ? -8.633 -26.547 -14.93 1 97.88 111 GLN A N 1
ATOM 899 C CA . GLN A 1 111 ? -8.195 -25.438 -15.766 1 97.88 111 GLN A CA 1
ATOM 900 C C . GLN A 1 111 ? -6.898 -24.828 -15.242 1 97.88 111 GLN A C 1
ATOM 902 O O . GLN A 1 111 ? -6.785 -24.531 -14.055 1 97.88 111 GLN A O 1
ATOM 907 N N . THR A 1 112 ? -5.953 -24.719 -16.172 1 98.56 112 THR A N 1
ATOM 908 C CA . THR A 1 112 ? -4.672 -24.125 -15.828 1 98.56 112 THR A CA 1
ATOM 909 C C . THR A 1 112 ? -4.688 -22.625 -16.109 1 98.56 112 THR A C 1
ATOM 911 O O . THR A 1 112 ? -5.133 -22.188 -17.172 1 98.56 112 THR A O 1
ATOM 914 N N . THR A 1 113 ? -4.312 -21.812 -15.195 1 98.62 113 THR A N 1
ATOM 915 C CA . THR A 1 113 ? -4.141 -20.375 -15.32 1 98.62 113 THR A CA 1
ATOM 916 C C . THR A 1 113 ? -2.734 -19.953 -14.891 1 98.62 113 THR A C 1
ATOM 918 O O . THR A 1 113 ? -2.25 -20.375 -13.836 1 98.62 113 THR A O 1
ATOM 921 N N . GLU A 1 114 ? -2.061 -19.219 -15.734 1 98.81 114 GLU A N 1
ATOM 922 C CA . GLU A 1 114 ? -0.777 -18.641 -15.352 1 98.81 114 GLU A CA 1
ATOM 923 C C . GLU A 1 114 ? -0.93 -17.172 -14.93 1 98.81 114 GLU A C 1
ATOM 925 O O . GLU A 1 114 ? -1.669 -16.422 -15.562 1 98.81 114 GLU A O 1
ATOM 930 N N . LEU A 1 115 ? -0.231 -16.859 -13.867 1 98.88 115 LEU A N 1
ATOM 931 C CA . LEU A 1 115 ? -0.227 -15.5 -13.336 1 98.88 115 LEU A CA 1
ATOM 932 C C . LEU A 1 115 ? 1.193 -14.945 -13.266 1 98.88 115 LEU A C 1
ATOM 934 O O . LEU A 1 115 ? 2.127 -15.672 -12.906 1 98.88 115 LEU A O 1
ATOM 938 N N . THR A 1 116 ? 1.381 -13.711 -13.656 1 98.88 116 THR A N 1
ATOM 939 C CA . THR A 1 116 ? 2.594 -12.945 -13.391 1 98.88 116 THR A CA 1
ATOM 940 C C . THR A 1 116 ? 2.312 -11.812 -12.414 1 98.88 116 THR A C 1
ATOM 942 O O . THR A 1 116 ? 1.265 -11.164 -12.492 1 98.88 116 THR A O 1
ATOM 945 N N . GLU A 1 117 ? 3.209 -11.688 -11.453 1 98.56 117 GLU A N 1
ATOM 946 C CA . GLU A 1 117 ? 2.908 -10.789 -10.344 1 98.56 117 GLU A CA 1
ATOM 947 C C . GLU A 1 117 ? 4.113 -9.914 -10 1 98.56 117 GLU A C 1
ATOM 949 O O . GLU A 1 117 ? 5.25 -10.391 -10.008 1 98.56 117 GLU A O 1
ATOM 954 N N . LEU A 1 118 ? 3.84 -8.695 -9.742 1 97.75 118 LEU A N 1
ATOM 955 C CA . LEU A 1 118 ? 4.812 -7.75 -9.203 1 97.75 118 LEU A CA 1
ATOM 956 C C . LEU A 1 118 ? 4.352 -7.203 -7.855 1 97.75 118 LEU A C 1
ATOM 958 O O . LEU A 1 118 ? 3.236 -6.695 -7.734 1 97.75 118 LEU A O 1
ATOM 962 N N . PHE A 1 119 ? 5.23 -7.324 -6.852 1 95.75 119 PHE A N 1
ATOM 963 C CA . PHE A 1 119 ? 4.969 -6.793 -5.516 1 95.75 119 PHE A CA 1
ATOM 964 C C . PHE A 1 119 ? 6.047 -5.797 -5.113 1 95.75 119 PHE A C 1
ATOM 966 O O . PHE A 1 119 ? 7.188 -5.883 -5.574 1 95.75 119 PHE A O 1
ATOM 973 N N . VAL A 1 120 ? 5.648 -4.93 -4.27 1 92.12 120 VAL A N 1
ATOM 974 C CA . VAL A 1 120 ? 6.602 -4.004 -3.66 1 92.12 120 VAL A CA 1
ATOM 975 C C . VAL A 1 120 ? 6.527 -4.109 -2.139 1 92.12 120 VAL A C 1
ATOM 977 O O . VAL A 1 120 ? 5.441 -4.281 -1.575 1 92.12 120 VAL A O 1
ATOM 980 N N . LYS A 1 121 ? 7.711 -4.055 -1.55 1 89.94 121 LYS A N 1
ATOM 981 C CA . LYS A 1 121 ? 7.773 -4.09 -0.091 1 89.94 121 LYS A CA 1
ATOM 982 C C . LYS A 1 121 ? 7.512 -2.711 0.504 1 89.94 121 LYS A C 1
ATOM 984 O O . LYS A 1 121 ? 8.016 -1.706 0.001 1 89.94 121 LYS A O 1
ATOM 989 N N . LEU A 1 122 ? 6.676 -2.721 1.527 1 87.12 122 LEU A N 1
ATOM 990 C CA . LEU A 1 122 ? 6.512 -1.493 2.299 1 87.12 122 LEU A CA 1
ATOM 991 C C . LEU A 1 122 ? 7.539 -1.419 3.424 1 87.12 122 LEU A C 1
ATOM 993 O O . LEU A 1 122 ? 7.352 -2.018 4.484 1 87.12 122 LEU A O 1
ATOM 997 N N . ASN A 1 123 ? 8.703 -0.857 3.102 1 79.12 123 ASN A N 1
ATOM 998 C CA . ASN A 1 123 ? 9.797 -0.809 4.059 1 79.12 123 ASN A CA 1
ATOM 999 C C . ASN A 1 123 ? 9.852 0.531 4.789 1 79.12 123 ASN A C 1
ATOM 1001 O O . ASN A 1 123 ? 9.969 1.582 4.156 1 79.12 123 ASN A O 1
ATOM 1005 N N . VAL A 1 124 ? 9.617 0.427 6.109 1 81.81 124 VAL A N 1
ATOM 1006 C CA . VAL A 1 124 ? 9.836 1.602 6.945 1 81.81 124 VAL A CA 1
ATOM 1007 C C . VAL A 1 124 ? 11.25 1.561 7.531 1 81.81 124 VAL A C 1
ATOM 1009 O O . VAL A 1 124 ? 11.578 0.66 8.305 1 81.81 124 VAL A O 1
ATOM 1012 N N . GLU A 1 125 ? 12.047 2.484 7.023 1 84.56 125 GLU A N 1
ATOM 1013 C CA . GLU A 1 125 ? 13.414 2.545 7.531 1 84.56 125 GLU A CA 1
ATOM 1014 C C . GLU A 1 125 ? 13.438 3.016 8.984 1 84.56 125 GLU A C 1
ATOM 1016 O O . GLU A 1 125 ? 12.656 3.881 9.375 1 84.56 125 GLU A O 1
ATOM 1021 N N . ASP A 1 126 ? 14.383 2.502 9.695 1 88.38 126 ASP A N 1
ATOM 1022 C CA . ASP A 1 126 ? 14.508 2.807 11.117 1 88.38 126 ASP A CA 1
ATOM 1023 C C . ASP A 1 126 ? 14.68 4.305 11.344 1 88.38 126 ASP A C 1
ATOM 1025 O O . ASP A 1 126 ? 14.102 4.871 12.273 1 88.38 126 ASP A O 1
ATOM 1029 N N . GLU A 1 127 ? 15.445 4.891 10.531 1 91.19 127 GLU A N 1
ATOM 1030 C CA . GLU A 1 127 ? 15.719 6.312 10.703 1 91.19 127 GLU A CA 1
ATOM 1031 C C . GLU A 1 127 ? 14.445 7.145 10.594 1 91.19 127 GLU A C 1
ATOM 1033 O O . GLU A 1 127 ? 14.234 8.078 11.367 1 91.19 127 GLU A O 1
ATOM 1038 N N . ASP A 1 128 ? 13.656 6.809 9.672 1 91.19 128 ASP A N 1
ATOM 1039 C CA . ASP A 1 128 ? 12.422 7.555 9.461 1 91.19 128 ASP A CA 1
ATOM 1040 C C . ASP A 1 128 ? 11.406 7.266 10.57 1 91.19 128 ASP A C 1
ATOM 1042 O O . ASP A 1 128 ? 10.68 8.164 11 1 91.19 128 ASP A O 1
ATOM 1046 N N . LEU A 1 129 ? 11.414 6.062 11.023 1 93.31 129 LEU A N 1
ATOM 1047 C CA . LEU A 1 129 ? 10.562 5.688 12.148 1 93.31 129 LEU A CA 1
ATOM 1048 C C . LEU A 1 129 ? 10.953 6.453 13.406 1 93.31 129 LEU A C 1
ATOM 1050 O O . LEU A 1 129 ? 10.086 6.945 14.133 1 93.31 129 LEU A O 1
ATOM 1054 N N . GLU A 1 130 ? 12.164 6.598 13.586 1 96 130 GLU A N 1
ATOM 1055 C CA . GLU A 1 130 ? 12.656 7.355 14.734 1 96 130 GLU A CA 1
ATOM 1056 C C . GLU A 1 130 ? 12.234 8.82 14.648 1 96 130 GLU A C 1
ATOM 1058 O O . GLU A 1 130 ? 11.82 9.406 15.656 1 96 130 GLU A O 1
ATOM 1063 N N . LYS A 1 131 ? 12.367 9.375 13.484 1 96.81 131 LYS A N 1
ATOM 1064 C CA . LYS A 1 131 ? 11.938 10.758 13.297 1 96.81 131 LYS A CA 1
ATOM 1065 C C . LYS A 1 131 ? 10.445 10.914 13.586 1 96.81 131 LYS A C 1
ATOM 1067 O O . LYS A 1 131 ? 10.031 11.891 14.219 1 96.81 131 LYS A O 1
ATOM 1072 N N . PHE A 1 132 ? 9.695 10 13.195 1 98.12 132 PHE A N 1
ATOM 1073 C CA . PHE A 1 132 ? 8.258 10.023 13.43 1 98.12 132 PHE A CA 1
ATOM 1074 C C . PHE A 1 132 ? 7.949 9.969 14.922 1 98.12 132 PHE A C 1
ATOM 1076 O O . PHE A 1 132 ? 7.16 10.766 15.43 1 98.12 132 PHE A O 1
ATOM 1083 N N . TRP A 1 133 ? 8.57 9.07 15.578 1 97.88 133 TRP A N 1
ATOM 1084 C CA . TRP A 1 133 ? 8.273 8.898 17 1 97.88 133 TRP A CA 1
ATOM 1085 C C . TRP A 1 133 ? 8.766 10.102 17.812 1 97.88 133 TRP A C 1
ATOM 1087 O O . TRP A 1 133 ? 8.094 10.531 18.75 1 97.88 133 TRP A O 1
ATOM 1097 N N . LYS A 1 134 ? 9.93 10.602 17.406 1 98 134 LYS A N 1
ATOM 1098 C CA . LYS A 1 134 ? 10.414 11.812 18.062 1 98 134 LYS A CA 1
ATOM 1099 C C . LYS A 1 134 ? 9.445 12.977 17.859 1 98 134 LYS A C 1
ATOM 1101 O O . LYS A 1 134 ? 9.133 13.703 18.812 1 98 134 LYS A O 1
ATOM 1106 N N . LEU A 1 135 ? 9.016 13.164 16.641 1 98.44 135 LEU A N 1
ATOM 1107 C CA . LEU A 1 135 ? 8.023 14.195 16.344 1 98.44 135 LEU A CA 1
ATOM 1108 C C . LEU A 1 135 ? 6.762 14 17.188 1 98.44 135 LEU A C 1
ATOM 1110 O O . LEU A 1 135 ? 6.242 14.945 17.766 1 98.44 135 LEU A O 1
ATOM 1114 N N . THR A 1 136 ? 6.254 12.758 17.234 1 98.62 136 THR A N 1
ATOM 1115 C CA . THR A 1 136 ? 5.043 12.398 17.953 1 98.62 136 THR A CA 1
ATOM 1116 C C . THR A 1 136 ? 5.184 12.719 19.438 1 98.62 136 THR A C 1
ATOM 1118 O O . THR A 1 136 ? 4.285 13.305 20.047 1 98.62 136 THR A O 1
ATOM 1121 N N . GLU A 1 137 ? 6.312 12.438 19.938 1 98 137 GLU A N 1
ATOM 1122 C CA . GLU A 1 137 ? 6.602 12.75 21.328 1 98 137 GLU A CA 1
ATOM 1123 C C . GLU A 1 137 ? 6.676 14.258 21.547 1 98 137 GLU A C 1
ATOM 1125 O O . GLU A 1 137 ? 6.109 14.781 22.516 1 98 137 GLU A O 1
ATOM 1130 N N . ASP A 1 138 ? 7.383 14.922 20.688 1 97.94 138 ASP A N 1
ATOM 1131 C CA . ASP A 1 138 ? 7.551 16.375 20.781 1 97.94 138 ASP A CA 1
ATOM 1132 C C . ASP A 1 138 ? 6.203 17.078 20.781 1 97.94 138 ASP A C 1
ATOM 1134 O O . ASP A 1 138 ? 6.051 18.141 21.391 1 97.94 138 ASP A O 1
ATOM 1138 N N . LYS A 1 139 ? 5.25 16.5 20.109 1 97.94 139 LYS A N 1
ATOM 1139 C CA . LYS A 1 139 ? 3.939 17.141 20.016 1 97.94 139 LYS A CA 1
ATOM 1140 C C . LYS A 1 139 ? 3.02 16.688 21.141 1 97.94 139 LYS A C 1
ATOM 1142 O O . LYS A 1 139 ? 1.847 17.062 21.188 1 97.94 139 LYS A O 1
ATOM 1147 N N . GLY A 1 140 ? 3.494 15.852 21.984 1 97.19 140 GLY A N 1
ATOM 1148 C CA . GLY A 1 140 ? 2.75 15.422 23.156 1 97.19 140 GLY A CA 1
ATOM 1149 C C . GLY A 1 140 ? 1.706 14.367 22.844 1 97.19 140 GLY A C 1
ATOM 1150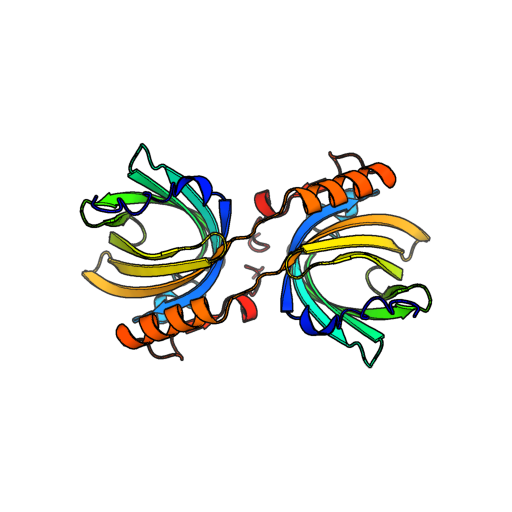 O O . GLY A 1 140 ? 0.706 14.25 23.547 1 97.19 140 GLY A O 1
ATOM 1151 N N . ILE A 1 141 ? 1.91 13.648 21.812 1 98.31 141 ILE A N 1
ATOM 1152 C CA . ILE A 1 141 ? 0.983 12.586 21.422 1 98.31 141 ILE A CA 1
ATOM 1153 C C . ILE A 1 141 ? 1.437 11.266 22.031 1 98.31 141 ILE A C 1
ATOM 1155 O O . ILE A 1 141 ? 2.559 10.812 21.797 1 98.31 141 ILE A O 1
ATOM 1159 N N . ASP A 1 142 ? 0.53 10.68 22.812 1 97.19 142 ASP A N 1
ATOM 1160 C CA . ASP A 1 142 ? 0.795 9.367 23.391 1 97.19 142 ASP A CA 1
ATOM 1161 C C . ASP A 1 142 ? 0.841 8.289 22.312 1 97.19 142 ASP A C 1
ATOM 1163 O O . ASP A 1 142 ? 0.033 8.297 21.375 1 97.19 142 ASP A O 1
ATOM 1167 N N . LYS A 1 143 ? 1.684 7.32 22.484 1 95.12 143 LYS A N 1
ATOM 1168 C CA . LYS A 1 143 ? 1.823 6.23 21.531 1 95.12 143 LYS A CA 1
ATOM 1169 C C . LYS A 1 143 ? 0.5 5.492 21.344 1 95.12 143 LYS A C 1
ATOM 1171 O O . LYS A 1 143 ? 0.213 5 20.25 1 95.12 143 LYS A O 1
ATOM 1176 N N . LYS A 1 144 ? -0.338 5.434 22.359 1 95.31 144 LYS A N 1
ATOM 1177 C CA . LYS A 1 144 ? -1.622 4.742 22.281 1 95.31 144 LYS A CA 1
ATOM 1178 C C . LYS A 1 144 ? -2.578 5.48 21.344 1 95.31 144 LYS A C 1
ATOM 1180 O O . LYS A 1 144 ? -3.598 4.926 20.922 1 95.31 144 LYS A O 1
ATOM 1185 N N . ASN A 1 145 ? -2.225 6.758 21.062 1 96.88 145 ASN A N 1
ATOM 1186 C CA . ASN A 1 145 ? -3.047 7.57 20.172 1 96.88 145 ASN A CA 1
ATOM 1187 C C . ASN A 1 145 ? -2.461 7.629 18.766 1 96.88 145 ASN A C 1
ATOM 1189 O O . ASN A 1 145 ? -2.631 8.625 18.047 1 96.88 145 ASN A O 1
ATOM 1193 N N . VAL A 1 146 ? -1.68 6.609 18.453 1 96.88 146 VAL A N 1
ATOM 1194 C CA . VAL A 1 146 ? -1.123 6.422 17.109 1 96.88 146 VAL A CA 1
ATOM 1195 C C . VAL A 1 146 ? -1.749 5.191 16.469 1 96.88 146 VAL A C 1
ATOM 1197 O O . VAL A 1 146 ? -1.861 4.137 17.094 1 96.88 146 VAL A O 1
ATOM 1200 N N . VAL A 1 147 ? -2.211 5.359 15.234 1 93.88 147 VAL A N 1
ATOM 1201 C CA . VAL A 1 147 ? -2.756 4.242 14.469 1 93.88 147 VAL A CA 1
ATOM 1202 C C . VAL A 1 147 ? -1.691 3.699 13.523 1 93.88 147 VAL A C 1
ATOM 1204 O O . VAL A 1 147 ? -1.03 4.465 12.82 1 93.88 147 VAL A O 1
ATOM 1207 N N . ASN A 1 148 ? -1.519 2.416 13.57 1 90.56 148 ASN A N 1
ATOM 1208 C CA . ASN A 1 148 ? -0.646 1.691 12.648 1 90.56 148 ASN A CA 1
ATOM 1209 C C . ASN A 1 148 ? -1.427 1.111 11.477 1 90.56 148 ASN A C 1
ATOM 1211 O O . ASN A 1 148 ? -2.215 0.179 11.648 1 90.56 148 ASN A O 1
ATOM 1215 N N . PHE A 1 149 ? -1.108 1.591 10.336 1 87.19 149 PHE A N 1
ATOM 1216 C CA . PHE A 1 149 ? -1.879 1.209 9.156 1 87.19 149 PHE A CA 1
ATOM 1217 C C . PHE A 1 149 ? -1.335 -0.078 8.547 1 87.19 149 PHE A C 1
ATOM 1219 O O . PHE A 1 149 ? -2 -0.712 7.723 1 87.19 149 PHE A O 1
ATOM 1226 N N . LEU A 1 150 ? -0.175 -0.412 8.867 1 78.81 150 LEU A N 1
ATOM 1227 C CA . LEU A 1 150 ? 0.387 -1.651 8.336 1 78.81 150 LEU A CA 1
ATOM 1228 C C . LEU A 1 150 ? -0.297 -2.865 8.961 1 78.81 150 LEU A C 1
ATOM 1230 O O . LEU A 1 150 ? -0.5 -3.879 8.289 1 78.81 150 LEU A O 1
ATOM 1234 N N . GLU A 1 151 ? -0.536 -2.697 10.188 1 68.44 151 GLU A N 1
ATOM 1235 C CA . GLU A 1 151 ? -1.143 -3.807 10.922 1 68.44 151 GLU A CA 1
ATOM 1236 C C . GLU A 1 151 ? -2.658 -3.814 10.75 1 68.44 151 GLU A C 1
ATOM 1238 O O . GLU A 1 151 ? -3.291 -4.871 10.82 1 68.44 151 GLU A O 1
ATOM 1243 N N . ASN A 1 152 ? -3.137 -2.562 10.703 1 57.06 152 ASN A N 1
ATOM 1244 C CA . ASN A 1 152 ? -4.59 -2.424 10.75 1 57.06 152 ASN A CA 1
ATOM 1245 C C . ASN A 1 152 ? -5.191 -2.357 9.344 1 57.06 152 ASN A C 1
ATOM 1247 O O . ASN A 1 152 ? -6.395 -2.133 9.195 1 57.06 152 ASN A O 1
ATOM 1251 N N . GLU A 1 153 ? -4.297 -2.076 8.461 1 52.91 153 GLU A N 1
ATOM 1252 C CA . GLU A 1 153 ? -4.953 -1.896 7.168 1 52.91 153 GLU A CA 1
ATOM 1253 C C . GLU A 1 153 ? -6.023 -2.959 6.941 1 52.91 153 GLU A C 1
ATOM 1255 O O . GLU A 1 153 ? -5.719 -4.078 6.531 1 52.91 153 GLU A O 1
ATOM 1260 N N . ASP A 1 154 ? -6.984 -3 8.008 1 43.66 154 ASP A N 1
ATOM 1261 C CA . ASP A 1 154 ? -8.281 -3.525 7.594 1 43.66 154 ASP A CA 1
ATOM 1262 C C . ASP A 1 154 ? -8.648 -3.031 6.195 1 43.66 154 ASP A C 1
ATOM 1264 O O . ASP A 1 154 ? -8.445 -1.859 5.871 1 43.66 154 ASP A O 1
ATOM 1268 N N . HIS A 1 155 ? -8.203 -3.539 5.191 1 45.16 155 HIS A N 1
ATOM 1269 C CA . HIS A 1 155 ? -8.945 -3.156 3.994 1 45.16 155 HIS A CA 1
ATOM 1270 C C . HIS A 1 155 ? -10.289 -2.541 4.348 1 45.16 155 HIS A C 1
ATOM 1272 O O . HIS A 1 155 ? -10.906 -2.916 5.348 1 45.16 155 HIS A O 1
ATOM 1278 N N . PRO A 1 156 ? -10.648 -1.295 3.688 1 39.53 156 PRO A N 1
ATOM 1279 C CA . PRO A 1 156 ? -11.906 -0.547 3.736 1 39.53 156 PRO A CA 1
ATOM 1280 C C . PRO A 1 156 ? -13.133 -1.456 3.748 1 39.53 156 PRO A C 1
ATOM 1282 O O . PRO A 1 156 ? -14.227 -1.025 3.377 1 39.53 156 PRO A O 1
ATOM 1285 N N . HIS A 1 157 ? -13.375 -2.387 4.105 1 30.66 157 HIS A N 1
ATOM 1286 C CA . HIS A 1 157 ? -14.383 -3.389 3.775 1 30.66 157 HIS A CA 1
ATOM 1287 C C . HIS A 1 157 ? -15.781 -2.895 4.121 1 30.66 157 HIS A C 1
ATOM 1289 O O . HIS A 1 157 ? -15.938 -1.977 4.93 1 30.66 157 HIS A O 1
ATOM 1295 N N . PRO A 1 158 ? -16.672 -3.834 3.854 1 28.59 158 PRO A N 1
ATOM 1296 C CA . PRO A 1 158 ? -17.984 -4.332 3.463 1 28.59 158 PRO A CA 1
ATOM 1297 C C . PRO A 1 158 ? -19.047 -4.109 4.539 1 28.59 158 PRO A C 1
ATOM 1299 O O . PRO A 1 158 ? -20.234 -4.375 4.312 1 28.59 158 PRO A O 1
ATOM 1302 N N . GLU A 1 159 ? -19 -3.205 5.785 1 27.73 159 GLU A N 1
ATOM 1303 C CA . GLU A 1 159 ? -20.281 -3.799 6.156 1 27.73 159 GLU A CA 1
ATOM 1304 C C . GLU A 1 159 ? -21.297 -3.66 5.031 1 27.73 159 GLU A C 1
ATOM 1306 O O . GLU A 1 159 ? -21.281 -2.672 4.293 1 27.73 159 GLU A O 1
ATOM 1311 N N . ALA B 1 1 ? 31.406 30.688 -0.93 1 23.44 1 ALA B N 1
ATOM 1312 C CA . ALA B 1 1 ? 30.469 30.078 -1.869 1 23.44 1 ALA B CA 1
ATOM 1313 C C . ALA B 1 1 ? 29.297 29.453 -1.134 1 23.44 1 ALA B C 1
ATOM 1315 O O . ALA B 1 1 ? 29.484 28.641 -0.22 1 23.44 1 ALA B O 1
ATOM 1316 N N . GLN B 1 2 ? 28.203 29.984 -0.776 1 28.44 2 GLN B N 1
ATOM 1317 C CA . GLN B 1 2 ? 27.094 29.609 0.091 1 28.44 2 GLN B CA 1
ATOM 1318 C C . GLN B 1 2 ? 26.359 28.391 -0.46 1 28.44 2 GLN B C 1
ATOM 1320 O O . GLN B 1 2 ? 25.984 28.359 -1.634 1 28.44 2 GLN B O 1
ATOM 1325 N N . GLU B 1 3 ? 26.609 27.219 -0.172 1 32.56 3 GLU B N 1
ATOM 1326 C CA . GLU B 1 3 ? 26.156 25.969 -0.777 1 32.56 3 GLU B CA 1
ATOM 1327 C C . GLU B 1 3 ? 24.641 25.922 -0.87 1 32.56 3 GLU B C 1
ATOM 1329 O O . GLU B 1 3 ? 23.953 26.062 0.142 1 32.56 3 GLU B O 1
ATOM 1334 N N . GLU B 1 4 ? 23.953 26.562 -1.769 1 34.12 4 GLU B N 1
ATOM 1335 C CA . GLU B 1 4 ? 22.547 26.484 -2.129 1 34.12 4 GLU B CA 1
ATOM 1336 C C . GLU B 1 4 ? 22.016 25.062 -1.978 1 34.12 4 GLU B C 1
ATOM 1338 O O . GLU B 1 4 ? 22.531 24.125 -2.586 1 34.12 4 GLU B O 1
ATOM 1343 N N . GLU B 1 5 ? 21.719 24.641 -0.847 1 40.31 5 GLU B N 1
ATOM 1344 C CA . GLU B 1 5 ? 21.109 23.328 -0.676 1 40.31 5 GLU B CA 1
ATOM 1345 C C . GLU B 1 5 ? 20.219 22.969 -1.866 1 40.31 5 GLU B C 1
ATOM 1347 O O . GLU B 1 5 ? 19.375 23.766 -2.279 1 40.31 5 GLU B O 1
ATOM 1352 N N . ALA B 1 6 ? 20.719 22.453 -2.867 1 42.06 6 ALA B N 1
ATOM 1353 C CA . ALA B 1 6 ? 20.047 22.031 -4.094 1 42.06 6 ALA B CA 1
ATOM 1354 C C . ALA B 1 6 ? 18.547 21.828 -3.854 1 42.06 6 ALA B C 1
ATOM 1356 O O . ALA B 1 6 ? 18.156 21.078 -2.951 1 42.06 6 ALA B O 1
ATOM 1357 N N . GLU B 1 7 ? 17.625 22.875 -3.971 1 51.97 7 GLU B N 1
ATOM 1358 C CA . GLU B 1 7 ? 16.172 22.844 -3.854 1 51.97 7 GLU B CA 1
ATOM 1359 C C . GLU B 1 7 ? 15.609 21.531 -4.41 1 51.97 7 GLU B C 1
ATOM 1361 O O . GLU B 1 7 ? 15.797 21.219 -5.59 1 51.97 7 GLU B O 1
ATOM 1366 N N . GLN B 1 8 ? 15.562 20.516 -3.645 1 65.62 8 GLN B N 1
ATOM 1367 C CA . GLN B 1 8 ? 15.008 19.234 -4.066 1 65.62 8 GLN B CA 1
ATOM 1368 C C . GLN B 1 8 ? 13.734 19.422 -4.875 1 65.62 8 GLN B C 1
ATOM 1370 O O . GLN B 1 8 ? 12.859 20.203 -4.484 1 65.62 8 GLN B O 1
ATOM 1375 N N . ASN B 1 9 ? 13.805 19.109 -6.227 1 85.44 9 ASN B N 1
ATOM 1376 C CA . ASN B 1 9 ? 12.609 19.047 -7.062 1 85.44 9 ASN B CA 1
ATOM 1377 C C . ASN B 1 9 ? 11.586 18.078 -6.504 1 85.44 9 ASN B C 1
ATOM 1379 O O . ASN B 1 9 ? 11.703 16.859 -6.691 1 85.44 9 ASN B O 1
ATOM 1383 N N . LEU B 1 10 ? 10.602 18.625 -5.742 1 91.44 10 LEU B N 1
ATOM 1384 C CA . LEU B 1 10 ? 9.609 17.797 -5.059 1 91.44 10 LEU B CA 1
ATOM 1385 C C . LEU B 1 10 ? 8.734 17.047 -6.062 1 91.44 10 LEU B C 1
ATOM 1387 O O . LEU B 1 10 ? 8.133 16.031 -5.73 1 91.44 10 LEU B O 1
ATOM 1391 N N . SER B 1 11 ? 8.695 17.516 -7.34 1 91.31 11 SER B N 1
ATOM 1392 C CA . SER B 1 11 ? 7.836 16.906 -8.344 1 91.31 11 SER B CA 1
ATOM 1393 C C . SER B 1 11 ? 8.258 15.461 -8.617 1 91.31 11 SER B C 1
ATOM 1395 O O . SER B 1 11 ? 7.43 14.625 -8.992 1 91.31 11 SER B O 1
ATOM 1397 N N . GLU B 1 12 ? 9.5 15.195 -8.43 1 90.31 12 GLU B N 1
ATOM 1398 C CA . GLU B 1 12 ? 10 13.844 -8.656 1 90.31 12 GLU B CA 1
ATOM 1399 C C . GLU B 1 12 ? 9.484 12.875 -7.602 1 90.31 12 GLU B C 1
ATOM 1401 O O . GLU B 1 12 ? 9.555 11.656 -7.781 1 90.31 12 GLU B O 1
ATOM 1406 N N . LEU B 1 13 ? 8.992 13.422 -6.57 1 92.94 13 LEU B N 1
ATOM 1407 C CA . LEU B 1 13 ? 8.516 12.594 -5.469 1 92.94 13 LEU B CA 1
ATOM 1408 C C . LEU B 1 13 ? 7.012 12.352 -5.582 1 92.94 13 LEU B C 1
ATOM 1410 O O . LEU B 1 13 ? 6.426 11.656 -4.754 1 92.94 13 LEU B O 1
ATOM 1414 N N . SER B 1 14 ? 6.488 12.836 -6.727 1 93.62 14 SER B N 1
ATOM 1415 C CA . SER B 1 14 ? 5.082 12.562 -6.992 1 93.62 14 SER B CA 1
ATOM 1416 C C . SER B 1 14 ? 4.855 11.086 -7.305 1 93.62 14 SER B C 1
ATOM 1418 O O . SER B 1 14 ? 5.738 10.414 -7.855 1 93.62 14 SER B O 1
ATOM 1420 N N . GLY B 1 15 ? 3.664 10.578 -6.934 1 90.75 15 GLY B N 1
ATOM 1421 C CA . GLY B 1 15 ? 3.344 9.18 -7.176 1 90.75 15 GLY B CA 1
ATOM 1422 C C . GLY B 1 15 ? 2.57 8.539 -6.039 1 90.75 15 GLY B C 1
ATOM 1423 O O . GLY B 1 15 ? 1.973 9.234 -5.215 1 90.75 15 GLY B O 1
ATOM 1424 N N . PRO B 1 16 ? 2.539 7.277 -6.031 1 90.5 16 PRO B N 1
ATOM 1425 C CA . PRO B 1 16 ? 1.784 6.562 -4.996 1 90.5 16 PRO B CA 1
ATOM 1426 C C . PRO B 1 16 ? 2.498 6.551 -3.648 1 90.5 16 PRO B C 1
ATOM 1428 O O . PRO B 1 16 ? 3.699 6.277 -3.582 1 90.5 16 PRO B O 1
ATOM 1431 N N . TRP B 1 17 ? 1.825 6.945 -2.67 1 91.25 17 TRP B N 1
ATOM 1432 C CA . TRP B 1 17 ? 2.262 6.914 -1.278 1 91.25 17 TRP B CA 1
ATOM 1433 C C . TRP B 1 17 ? 1.242 6.195 -0.404 1 91.25 17 TRP B C 1
ATOM 1435 O O . TRP B 1 17 ? 0.046 6.191 -0.707 1 91.25 17 TRP B O 1
ATOM 1445 N N . ARG B 1 18 ? 1.747 5.656 0.739 1 90.56 18 ARG B N 1
ATOM 1446 C CA . ARG B 1 18 ? 0.862 4.949 1.658 1 90.56 18 ARG B CA 1
ATOM 1447 C C . ARG B 1 18 ? 1.062 5.43 3.092 1 90.56 18 ARG B C 1
ATOM 1449 O O . ARG B 1 18 ? 2.193 5.668 3.52 1 90.56 18 ARG B O 1
ATOM 1456 N N . THR B 1 19 ? -0.067 5.508 3.691 1 92.75 19 THR B N 1
ATOM 1457 C CA . THR B 1 19 ? -0.035 5.855 5.105 1 92.75 19 THR B CA 1
ATOM 1458 C C . THR B 1 19 ? 0.529 4.703 5.934 1 92.75 19 THR B C 1
ATOM 1460 O O . THR B 1 19 ? 0.143 3.549 5.746 1 92.75 19 THR B O 1
ATOM 1463 N N . VAL B 1 20 ? 1.41 5.043 6.805 1 92.88 20 VAL B N 1
ATOM 1464 C CA . VAL B 1 20 ? 1.957 4.02 7.691 1 92.88 20 VAL B CA 1
ATOM 1465 C C . VAL B 1 20 ? 1.46 4.246 9.117 1 92.88 20 VAL B C 1
ATOM 1467 O O . VAL B 1 20 ? 0.85 3.359 9.719 1 92.88 20 VAL B O 1
ATOM 1470 N N . TYR B 1 21 ? 1.747 5.477 9.594 1 95.06 21 TYR B N 1
ATOM 1471 C CA . TYR B 1 21 ? 1.31 5.848 10.93 1 95.06 21 TYR B CA 1
ATOM 1472 C C . TYR B 1 21 ? 0.666 7.23 10.93 1 95.06 21 TYR B C 1
ATOM 1474 O O . TYR B 1 21 ? 1.109 8.125 10.211 1 95.06 21 TYR B O 1
ATOM 1482 N N . ILE B 1 22 ? -0.356 7.371 11.711 1 97.69 22 ILE B N 1
ATOM 1483 C CA . ILE B 1 22 ? -0.88 8.688 12.055 1 97.69 22 ILE B CA 1
ATOM 1484 C C . ILE B 1 22 ? -1.073 8.797 13.562 1 97.69 22 ILE B C 1
ATOM 1486 O O . ILE B 1 22 ? -1.689 7.922 14.18 1 97.69 22 ILE B O 1
ATOM 1490 N N . GLY B 1 23 ? -0.489 9.797 14.156 1 98.44 23 GLY B N 1
ATOM 1491 C CA . GLY B 1 23 ? -0.77 10.18 15.531 1 98.44 23 GLY B CA 1
ATOM 1492 C C . GLY B 1 23 ? -1.599 11.445 15.641 1 98.44 23 GLY B C 1
ATOM 1493 O O . GLY B 1 23 ? -1.559 12.297 14.75 1 98.44 23 GLY B O 1
ATOM 1494 N N . SER B 1 24 ? -2.311 11.555 16.719 1 98.69 24 SER B N 1
ATOM 1495 C CA . SER B 1 24 ? -3.191 12.711 16.859 1 98.69 24 SER B CA 1
ATOM 1496 C C . SER B 1 24 ? -3.354 13.109 18.312 1 98.69 24 SER B C 1
ATOM 1498 O O . SER B 1 24 ? -3.41 12.258 19.203 1 98.69 24 SER B O 1
ATOM 1500 N N . THR B 1 25 ? -3.48 14.352 18.516 1 98.56 25 THR B N 1
ATOM 1501 C CA . THR B 1 25 ? -3.84 14.852 19.844 1 98.56 25 THR B CA 1
ATOM 1502 C C . THR B 1 25 ? -5.324 14.633 20.125 1 98.56 25 THR B C 1
ATOM 1504 O O . THR B 1 25 ? -5.781 14.781 21.25 1 98.56 25 THR B O 1
ATOM 1507 N N . ASN B 1 26 ? -6.105 14.305 19.141 1 98.06 26 ASN B N 1
ATOM 1508 C CA . ASN B 1 26 ? -7.508 13.914 19.219 1 98.06 26 ASN B CA 1
ATOM 1509 C C . ASN B 1 26 ? -7.738 12.539 18.594 1 98.06 26 ASN B C 1
ATOM 1511 O O . ASN B 1 26 ? -8.141 12.445 17.438 1 98.06 26 ASN B O 1
ATOM 1515 N N . PRO B 1 27 ? -7.535 11.523 19.328 1 96.38 27 PRO B N 1
ATOM 1516 C CA . PRO B 1 27 ? -7.516 10.164 18.781 1 96.38 27 PRO B CA 1
ATOM 1517 C C . PRO B 1 27 ? -8.812 9.797 18.062 1 96.38 27 PRO B C 1
ATOM 1519 O O . PRO B 1 27 ? -8.805 8.992 17.125 1 96.38 27 PRO B O 1
ATOM 1522 N N . GLU B 1 28 ? -9.891 10.352 18.422 1 95.5 28 GLU B N 1
ATOM 1523 C CA . GLU B 1 28 ? -11.164 10.039 17.781 1 95.5 28 GLU B CA 1
ATOM 1524 C C . GLU B 1 28 ? -11.133 10.391 16.297 1 95.5 28 GLU B C 1
ATOM 1526 O O . GLU B 1 28 ? -11.789 9.734 15.484 1 95.5 28 GLU B O 1
ATOM 1531 N N . LYS B 1 29 ? -10.328 11.328 15.914 1 96.88 29 LYS B N 1
ATOM 1532 C CA . LYS B 1 29 ? -10.297 11.82 14.547 1 96.88 29 LYS B CA 1
ATOM 1533 C C . LYS B 1 29 ? -9.523 10.875 13.641 1 96.88 29 LYS B C 1
ATOM 1535 O O . LYS B 1 29 ? -9.57 11 12.414 1 96.88 29 LYS B O 1
ATOM 1540 N N . ILE B 1 30 ? -8.812 9.914 14.258 1 96 30 ILE B N 1
ATOM 1541 C CA . ILE B 1 30 ? -8.031 9.016 13.414 1 96 30 ILE B CA 1
ATOM 1542 C C . ILE B 1 30 ? -8.5 7.578 13.625 1 96 30 ILE B C 1
ATOM 1544 O O . ILE B 1 30 ? -7.883 6.637 13.117 1 96 30 ILE B O 1
ATOM 1548 N N . GLN B 1 31 ? -9.57 7.375 14.414 1 92.5 31 GLN B N 1
ATOM 1549 C CA . GLN B 1 31 ? -10.188 6.059 14.523 1 92.5 31 GLN B CA 1
ATOM 1550 C C . GLN B 1 31 ? -11.078 5.766 13.32 1 92.5 31 GLN B C 1
ATOM 1552 O O . GLN B 1 31 ? -11.258 6.621 12.445 1 92.5 31 GLN B O 1
ATOM 1557 N N . GLU B 1 32 ? -11.57 4.582 13.328 1 86.19 32 GLU B N 1
ATOM 1558 C CA . GLU B 1 32 ? -12.445 4.211 12.219 1 86.19 32 GLU B CA 1
ATOM 1559 C C . GLU B 1 32 ? -13.562 5.23 12.031 1 86.19 32 GLU B C 1
ATOM 1561 O O . GLU B 1 32 ? -14.18 5.664 13.008 1 86.19 32 GLU B O 1
ATOM 1566 N N . ASN B 1 33 ? -13.797 5.715 10.828 1 89.38 33 ASN B N 1
ATOM 1567 C CA . ASN B 1 33 ? -14.805 6.688 10.422 1 89.38 33 ASN B CA 1
ATOM 1568 C C . ASN B 1 33 ? -14.383 8.109 10.773 1 89.38 33 ASN B C 1
ATOM 1570 O O . ASN B 1 33 ? -15.148 9.055 10.57 1 89.38 33 ASN B O 1
ATOM 1574 N N . GLY B 1 34 ? -13.148 8.25 11.383 1 93.25 34 GLY B N 1
ATOM 1575 C CA . GLY B 1 34 ? -12.617 9.578 11.609 1 93.25 34 GLY B CA 1
ATOM 1576 C C . GLY B 1 34 ? -12.133 10.258 10.344 1 93.25 34 GLY B C 1
ATOM 1577 O O . GLY B 1 34 ? -11.672 9.594 9.414 1 93.25 34 GLY B O 1
ATOM 1578 N N . PRO B 1 35 ? -12.266 11.516 10.328 1 95.56 35 PRO B N 1
ATOM 1579 C CA . PRO B 1 35 ? -11.961 12.25 9.102 1 95.56 35 PRO B CA 1
ATOM 1580 C C . PRO B 1 35 ? -10.484 12.18 8.727 1 95.56 35 PRO B C 1
ATOM 1582 O O . PRO B 1 35 ? -10.125 12.406 7.57 1 95.56 35 PRO B O 1
ATOM 1585 N N . PHE B 1 36 ? -9.57 11.836 9.734 1 97.38 36 PHE B N 1
ATOM 1586 C CA . PHE B 1 36 ? -8.141 11.883 9.453 1 97.38 36 PHE B CA 1
ATOM 1587 C C . PHE B 1 36 ? -7.539 10.484 9.484 1 97.38 36 PHE B C 1
ATOM 1589 O O . PHE B 1 36 ? -6.312 10.336 9.508 1 97.38 36 PHE B O 1
ATOM 1596 N N . ARG B 1 37 ? -8.43 9.516 9.547 1 94 37 ARG B N 1
ATOM 1597 C CA . ARG B 1 37 ? -7.961 8.172 9.227 1 94 37 ARG B CA 1
ATOM 1598 C C . ARG B 1 37 ? -7.832 7.98 7.723 1 94 37 ARG B C 1
ATOM 1600 O O . ARG B 1 37 ? -8.664 7.305 7.102 1 94 37 ARG B O 1
ATOM 1607 N N . THR B 1 38 ? -6.82 8.547 7.172 1 93.19 38 THR B N 1
ATOM 1608 C CA . THR B 1 38 ? -6.688 8.688 5.727 1 93.19 38 THR B CA 1
ATOM 1609 C C . THR B 1 38 ? -5.781 7.598 5.16 1 93.19 38 THR B C 1
ATOM 1611 O O . THR B 1 38 ? -4.688 7.363 5.672 1 93.19 38 THR B O 1
ATOM 1614 N N . TYR B 1 39 ? -6.25 7.004 4.172 1 89.56 39 TYR B N 1
ATOM 1615 C CA . TYR B 1 39 ? -5.473 6.039 3.404 1 89.56 39 TYR B CA 1
ATOM 1616 C C . TYR B 1 39 ? -4.926 6.668 2.129 1 89.56 39 TYR B C 1
ATOM 1618 O O . TYR B 1 39 ? -5.629 6.746 1.118 1 89.56 39 TYR B O 1
ATOM 1626 N N . PHE B 1 40 ? -3.707 6.988 2.238 1 91.5 40 PHE B N 1
ATOM 1627 C CA . PHE B 1 40 ? -3.102 7.738 1.144 1 91.5 40 PHE B CA 1
ATOM 1628 C C . PHE B 1 40 ? -2.979 6.871 -0.103 1 91.5 40 PHE B C 1
ATOM 1630 O O . PHE B 1 40 ? -2.646 5.688 -0.011 1 91.5 40 PHE B O 1
ATOM 1637 N N . ARG B 1 41 ? -3.18 7.566 -1.209 1 88.44 41 ARG B N 1
ATOM 1638 C CA . ARG B 1 41 ? -3.096 6.895 -2.502 1 88.44 41 ARG B CA 1
ATOM 1639 C C . ARG B 1 41 ? -2.012 7.52 -3.373 1 88.44 41 ARG B C 1
ATOM 1641 O O . ARG B 1 41 ? -1.255 6.809 -4.039 1 88.44 41 ARG B O 1
ATOM 1648 N N . GLU B 1 42 ? -2.018 8.891 -3.32 1 92.06 42 GLU B N 1
ATOM 1649 C CA . GLU B 1 42 ? -1.092 9.578 -4.215 1 92.06 42 GLU B CA 1
ATOM 1650 C C . GLU B 1 42 ? -0.783 10.984 -3.711 1 92.06 42 GLU B C 1
ATOM 1652 O O . GLU B 1 42 ? -1.658 11.664 -3.168 1 92.06 42 GLU B O 1
ATOM 1657 N N . LEU B 1 43 ? 0.464 11.336 -3.857 1 95.75 43 LEU B N 1
ATOM 1658 C CA . LEU B 1 43 ? 0.919 12.711 -3.684 1 95.75 43 LEU B CA 1
ATOM 1659 C C . LEU B 1 43 ? 1.46 13.273 -4.992 1 95.75 43 LEU B C 1
ATOM 1661 O O . LEU B 1 43 ? 2.252 12.617 -5.676 1 95.75 43 LEU B O 1
ATOM 1665 N N . VAL B 1 44 ? 0.945 14.477 -5.391 1 96.25 44 VAL B N 1
ATOM 1666 C CA . VAL B 1 44 ? 1.424 15.125 -6.605 1 96.25 44 VAL B CA 1
ATOM 1667 C C . VAL B 1 44 ? 1.926 16.531 -6.285 1 96.25 44 VAL B C 1
ATOM 1669 O O . VAL B 1 44 ? 1.136 17.422 -5.957 1 96.25 44 VAL B O 1
ATOM 1672 N N . PHE B 1 45 ? 3.24 16.75 -6.406 1 97.12 45 PHE B N 1
ATOM 1673 C CA . PHE B 1 45 ? 3.863 18.047 -6.188 1 97.12 45 PHE B CA 1
ATOM 1674 C C . PHE B 1 45 ? 3.943 18.844 -7.488 1 97.12 45 PHE B C 1
ATOM 1676 O O . PHE B 1 45 ? 4.324 18.297 -8.531 1 97.12 45 PHE B O 1
ATOM 1683 N N . ASP B 1 46 ? 3.508 20 -7.422 1 96.88 46 ASP B N 1
ATOM 1684 C CA . ASP B 1 46 ? 3.717 20.969 -8.5 1 96.88 46 ASP B CA 1
ATOM 1685 C C . ASP B 1 46 ? 4.602 22.125 -8.047 1 96.88 46 ASP B C 1
ATOM 1687 O O . ASP B 1 46 ? 4.109 23.125 -7.512 1 96.88 46 ASP B O 1
ATOM 1691 N N . ASP B 1 47 ? 5.836 22.031 -8.312 1 94.12 47 ASP B N 1
ATOM 1692 C CA . ASP B 1 47 ? 6.797 23.016 -7.836 1 94.12 47 ASP B CA 1
ATOM 1693 C C . ASP B 1 47 ? 6.559 24.375 -8.484 1 94.12 47 ASP B C 1
ATOM 1695 O O . ASP B 1 47 ? 6.75 25.422 -7.848 1 94.12 47 ASP B O 1
ATOM 1699 N N . GLU B 1 48 ? 6.234 24.359 -9.656 1 94.12 48 GLU B N 1
ATOM 1700 C CA . GLU B 1 48 ? 6.008 25.609 -10.383 1 94.12 48 GLU B CA 1
ATOM 1701 C C . GLU B 1 48 ? 4.828 26.375 -9.797 1 94.12 48 GLU B C 1
ATOM 1703 O O . GLU B 1 48 ? 4.902 27.594 -9.617 1 94.12 48 GLU B O 1
ATOM 1708 N N . LYS B 1 49 ? 3.77 25.656 -9.438 1 96.38 49 LYS B N 1
ATOM 1709 C CA . LYS B 1 49 ? 2.559 26.297 -8.93 1 96.38 49 LYS B CA 1
ATOM 1710 C C . LYS B 1 49 ? 2.596 26.438 -7.41 1 96.38 49 LYS B C 1
ATOM 1712 O O . LYS B 1 49 ? 1.771 27.125 -6.82 1 96.38 49 LYS B O 1
ATOM 1717 N N . GLY B 1 50 ? 3.551 25.797 -6.805 1 96.38 50 GLY B N 1
ATOM 1718 C CA . GLY B 1 50 ? 3.623 25.812 -5.352 1 96.38 50 GLY B CA 1
ATOM 1719 C C . GLY B 1 50 ? 2.457 25.094 -4.695 1 96.38 50 GLY B C 1
ATOM 1720 O O . GLY B 1 50 ? 1.883 25.594 -3.725 1 96.38 50 GLY B O 1
ATOM 1721 N N . THR B 1 51 ? 2.033 23.922 -5.297 1 98 51 THR B N 1
ATOM 1722 C CA . THR B 1 51 ? 0.9 23.188 -4.75 1 98 51 THR B CA 1
ATOM 1723 C C . THR B 1 51 ? 1.249 21.703 -4.57 1 98 51 THR B C 1
ATOM 1725 O O . THR B 1 51 ? 2.213 21.219 -5.164 1 98 51 THR B O 1
ATOM 1728 N N . VAL B 1 52 ? 0.543 21.094 -3.732 1 98.06 52 VAL B N 1
ATOM 1729 C CA . VAL B 1 52 ? 0.566 19.656 -3.586 1 98.06 52 VAL B CA 1
ATOM 1730 C C . VAL B 1 52 ? -0.862 19.109 -3.578 1 98.06 52 VAL B C 1
ATOM 1732 O O . VAL B 1 52 ? -1.737 19.656 -2.908 1 98.06 52 VAL B O 1
ATOM 1735 N N . ASP B 1 53 ? -1.084 18.109 -4.387 1 98.44 53 ASP B N 1
ATOM 1736 C CA . ASP B 1 53 ? -2.357 17.406 -4.414 1 98.44 53 ASP B CA 1
ATOM 1737 C C . ASP B 1 53 ? -2.285 16.109 -3.596 1 98.44 53 ASP B C 1
ATOM 1739 O O . ASP B 1 53 ? -1.419 15.266 -3.834 1 98.44 53 ASP B O 1
ATOM 1743 N N . PHE B 1 54 ? -3.18 16.031 -2.641 1 97.75 54 PHE B N 1
ATOM 1744 C CA . PHE B 1 54 ? -3.338 14.836 -1.822 1 97.75 54 PHE B CA 1
ATOM 1745 C C . PHE B 1 54 ? -4.527 14.008 -2.297 1 97.75 54 PHE B C 1
ATOM 1747 O O . PHE B 1 54 ? -5.648 14.508 -2.371 1 97.75 54 PHE B O 1
ATOM 1754 N N . TYR B 1 55 ? -4.246 12.781 -2.633 1 93.75 55 TYR B N 1
ATOM 1755 C CA . TYR B 1 55 ? -5.309 11.828 -2.928 1 93.75 55 TYR B CA 1
ATOM 1756 C C . TYR B 1 55 ? -5.352 10.719 -1.882 1 93.75 55 TYR B C 1
ATOM 1758 O O . TYR B 1 55 ? -4.352 10.039 -1.647 1 93.75 55 TYR B O 1
ATOM 1766 N N . PHE B 1 56 ? -6.516 10.586 -1.246 1 92.56 56 PHE B N 1
ATOM 1767 C CA . PHE B 1 56 ? -6.629 9.555 -0.226 1 92.56 56 PHE B CA 1
ATOM 1768 C C . PHE B 1 56 ? -8.062 9.055 -0.116 1 92.56 56 PHE B C 1
ATOM 1770 O O . PHE B 1 56 ? -8.977 9.656 -0.688 1 92.56 56 PHE B O 1
ATOM 1777 N N . SER B 1 57 ? -8.172 7.953 0.601 1 88.62 57 SER B N 1
ATOM 1778 C CA . SER B 1 57 ? -9.484 7.391 0.919 1 88.62 57 SER B CA 1
ATOM 1779 C C . SER B 1 57 ? -9.789 7.508 2.408 1 88.62 57 SER B C 1
ATOM 1781 O O . SER B 1 57 ? -8.875 7.449 3.24 1 88.62 57 SER B O 1
ATOM 1783 N N . VAL B 1 58 ? -10.992 7.707 2.691 1 90.75 58 VAL B N 1
ATOM 1784 C CA . VAL B 1 58 ? -11.469 7.723 4.07 1 90.75 58 VAL B CA 1
ATOM 1785 C C . VAL B 1 58 ? -12.781 6.949 4.172 1 90.75 58 VAL B C 1
ATOM 1787 O O . VAL B 1 58 ? -13.531 6.855 3.197 1 90.75 58 VAL B O 1
ATOM 1790 N N . LYS B 1 59 ? -12.961 6.398 5.281 1 86.44 59 LYS B N 1
ATOM 1791 C CA . LYS B 1 59 ? -14.242 5.766 5.582 1 86.44 59 LYS B CA 1
ATOM 1792 C C . LYS B 1 59 ? -15.117 6.68 6.441 1 86.44 59 LYS B C 1
ATOM 1794 O O . LYS B 1 59 ? -14.68 7.164 7.484 1 86.44 59 LYS B O 1
ATOM 1799 N N . ARG B 1 60 ? -16.266 6.93 5.906 1 88.06 60 ARG B N 1
ATOM 1800 C CA . ARG B 1 60 ? -17.25 7.738 6.613 1 88.06 60 ARG B CA 1
ATOM 1801 C C . ARG B 1 60 ? -18.594 7.039 6.656 1 88.06 60 ARG B C 1
ATOM 1803 O O . ARG B 1 60 ? -19.109 6.598 5.625 1 88.06 60 ARG B O 1
ATOM 1810 N N . ASP B 1 61 ? -19.078 6.863 7.898 1 87.25 61 ASP B N 1
ATOM 1811 C CA . ASP B 1 61 ? -20.359 6.211 8.086 1 87.25 61 ASP B CA 1
ATOM 1812 C C . ASP B 1 61 ? -20.406 4.855 7.387 1 87.25 61 ASP B C 1
ATOM 1814 O O . ASP B 1 61 ? -21.375 4.535 6.695 1 87.25 61 ASP B O 1
ATOM 1818 N N . GLY B 1 62 ? -19.359 4.281 7.379 1 78.44 62 GLY B N 1
ATOM 1819 C CA . GLY B 1 62 ? -19.281 2.924 6.863 1 78.44 62 GLY B CA 1
ATOM 1820 C C . GLY B 1 62 ? -19.016 2.867 5.371 1 78.44 62 GLY B C 1
ATOM 1821 O O . GLY B 1 62 ? -18.906 1.784 4.793 1 78.44 62 GLY B O 1
ATOM 1822 N N . LYS B 1 63 ? -18.906 3.992 4.773 1 83.69 63 LYS B N 1
ATOM 1823 C CA . LYS B 1 63 ? -18.688 4.027 3.33 1 83.69 63 LYS B CA 1
ATOM 1824 C C . LYS B 1 63 ? -17.328 4.629 2.986 1 83.69 63 LYS B C 1
ATOM 1826 O O . LYS B 1 63 ? -16.891 5.59 3.621 1 83.69 63 LYS B O 1
ATOM 1831 N N . TRP B 1 64 ? -16.766 4.141 2.008 1 83 64 TRP B N 1
ATOM 1832 C CA . TRP B 1 64 ? -15.477 4.621 1.541 1 83 64 TRP B CA 1
ATOM 1833 C C . TRP B 1 64 ? -15.648 5.758 0.542 1 83 64 TRP B C 1
ATOM 1835 O O . TRP B 1 64 ? -16.516 5.707 -0.327 1 83 64 TRP B O 1
ATOM 1845 N N . LYS B 1 65 ? -14.844 6.68 0.693 1 86.88 65 LYS B N 1
ATOM 1846 C CA . LYS B 1 65 ? -14.82 7.809 -0.231 1 86.88 65 LYS B CA 1
ATOM 1847 C C . LYS B 1 65 ? -13.391 8.188 -0.609 1 86.88 65 LYS B C 1
ATOM 1849 O O . LYS B 1 65 ? -12.5 8.188 0.241 1 86.88 65 LYS B O 1
ATOM 1854 N N . ASN B 1 66 ? -13.25 8.477 -1.92 1 88.69 66 ASN B N 1
ATOM 1855 C CA . ASN B 1 66 ? -12 9.062 -2.381 1 88.69 66 ASN B CA 1
ATOM 1856 C C . ASN B 1 66 ? -12.023 10.586 -2.281 1 88.69 66 ASN B C 1
ATOM 1858 O O . ASN B 1 66 ? -13 11.227 -2.686 1 88.69 66 ASN B O 1
ATOM 1862 N N . VAL B 1 67 ? -10.961 11.109 -1.751 1 93.81 67 VAL B N 1
ATOM 1863 C CA . VAL B 1 67 ? -10.906 12.547 -1.496 1 93.81 67 VAL B CA 1
ATOM 1864 C C . VAL B 1 67 ? -9.68 13.141 -2.184 1 93.81 67 VAL B C 1
ATOM 1866 O O . VAL B 1 67 ? -8.609 12.523 -2.203 1 93.81 67 VAL B O 1
ATOM 1869 N N . HIS B 1 68 ? -9.875 14.227 -2.781 1 97.25 68 HIS B N 1
ATOM 1870 C CA . HIS B 1 68 ? -8.797 15.055 -3.322 1 97.25 68 HIS B CA 1
ATOM 1871 C C . HIS B 1 68 ? -8.703 16.391 -2.594 1 97.25 68 HIS B C 1
ATOM 1873 O O . HIS B 1 68 ? -9.695 17.109 -2.49 1 97.25 68 HIS B O 1
ATOM 1879 N N . VAL B 1 69 ? -7.543 16.703 -2.016 1 98.44 69 VAL B N 1
ATOM 1880 C CA . VAL B 1 69 ? -7.281 17.969 -1.337 1 98.44 69 VAL B CA 1
ATOM 1881 C C . VAL B 1 69 ? -6.07 18.656 -1.972 1 98.44 69 VAL B C 1
ATOM 1883 O O . VAL B 1 69 ? -5.008 18.047 -2.111 1 98.44 69 VAL B O 1
ATOM 1886 N N . LYS B 1 70 ? -6.223 19.844 -2.355 1 98.62 70 LYS B N 1
ATOM 1887 C CA . LYS B 1 70 ? -5.117 20.641 -2.883 1 98.62 70 LYS B CA 1
ATOM 1888 C C . LYS B 1 70 ? -4.602 21.625 -1.838 1 98.62 70 LYS B C 1
ATOM 1890 O O . LYS B 1 70 ? -5.391 22.312 -1.189 1 98.62 70 LYS B O 1
ATOM 1895 N N . ALA B 1 71 ? -3.359 21.625 -1.641 1 98.69 71 ALA B N 1
ATOM 1896 C CA . ALA B 1 71 ? -2.729 22.547 -0.696 1 98.69 71 ALA B CA 1
ATOM 1897 C C . ALA B 1 71 ? -1.79 23.516 -1.415 1 98.69 71 ALA B C 1
ATOM 1899 O O . ALA B 1 71 ? -1.226 23.188 -2.459 1 98.69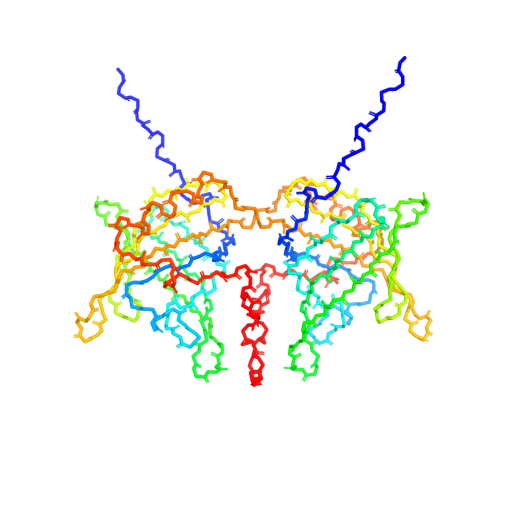 71 ALA B O 1
ATOM 1900 N N . THR B 1 72 ? -1.665 24.672 -0.861 1 98.62 72 THR B N 1
ATOM 1901 C CA . THR B 1 72 ? -0.817 25.703 -1.446 1 98.62 72 THR B CA 1
ATOM 1902 C C . THR B 1 72 ? 0.362 26.016 -0.53 1 98.62 72 THR B C 1
ATOM 1904 O O . THR B 1 72 ? 0.188 26.172 0.68 1 98.62 72 THR B O 1
ATOM 1907 N N . LYS B 1 73 ? 1.461 26.125 -1.113 1 97.62 73 LYS B N 1
ATOM 1908 C CA . LYS B 1 73 ? 2.688 26.406 -0.374 1 97.62 73 LYS B CA 1
ATOM 1909 C C . LYS B 1 73 ? 2.709 27.859 0.122 1 97.62 73 LYS B C 1
ATOM 1911 O O . LYS B 1 73 ? 2.348 28.766 -0.615 1 97.62 73 LYS B O 1
ATOM 1916 N N . GLN B 1 74 ? 3.121 27.953 1.384 1 98.06 74 GLN B N 1
ATOM 1917 C CA . GLN B 1 74 ? 3.266 29.266 1.987 1 98.06 74 GLN B CA 1
ATOM 1918 C C . GLN B 1 74 ? 4.73 29.703 2.018 1 98.06 74 GLN B C 1
ATOM 1920 O O . GLN B 1 74 ? 5.625 28.891 1.747 1 98.06 74 GLN B O 1
ATOM 1925 N N . ASP B 1 75 ? 5.02 30.875 2.41 1 95.94 75 ASP B N 1
ATOM 1926 C CA . ASP B 1 75 ? 6.359 31.453 2.43 1 95.94 75 ASP B CA 1
ATOM 1927 C C . ASP B 1 75 ? 7.266 30.719 3.41 1 95.94 75 ASP B C 1
ATOM 1929 O O . ASP B 1 75 ? 8.477 30.625 3.199 1 95.94 75 ASP B O 1
ATOM 1933 N N . ASP B 1 76 ? 6.648 30.156 4.406 1 95.88 76 ASP B N 1
ATOM 1934 C CA . ASP B 1 76 ? 7.457 29.5 5.438 1 95.88 76 ASP B CA 1
ATOM 1935 C C . ASP B 1 76 ? 7.711 28.047 5.102 1 95.88 76 ASP B C 1
ATOM 1937 O O . ASP B 1 76 ? 8.273 27.297 5.91 1 95.88 76 ASP B O 1
ATOM 1941 N N . GLY B 1 77 ? 7.258 27.656 3.969 1 94.25 77 GLY B N 1
ATOM 1942 C CA . GLY B 1 77 ? 7.52 26.312 3.496 1 94.25 77 GLY B CA 1
ATOM 1943 C C . GLY B 1 77 ? 6.406 25.328 3.824 1 94.25 77 GLY B C 1
ATOM 1944 O O . GLY B 1 77 ? 6.445 24.172 3.406 1 94.25 77 GLY B O 1
ATOM 1945 N N . THR B 1 78 ? 5.391 25.734 4.555 1 98.25 78 THR B N 1
ATOM 1946 C CA . THR B 1 78 ? 4.254 24.875 4.871 1 98.25 78 THR B CA 1
ATOM 1947 C C . THR B 1 78 ? 3.215 24.922 3.754 1 98.25 78 THR B C 1
ATOM 1949 O O . THR B 1 78 ? 3.312 25.75 2.84 1 98.25 78 THR B O 1
ATOM 1952 N N . TYR B 1 79 ? 2.35 23.984 3.777 1 98.62 79 TYR B N 1
ATOM 1953 C CA . TYR B 1 79 ? 1.229 23.922 2.846 1 98.62 79 TYR B CA 1
ATOM 1954 C C . TYR B 1 79 ? -0.096 24.125 3.574 1 98.62 79 TYR B C 1
ATOM 1956 O O . TYR B 1 79 ? -0.313 23.562 4.648 1 98.62 79 TYR B O 1
ATOM 1964 N N . VAL B 1 80 ? -0.985 24.906 2.955 1 98.81 80 VAL B N 1
ATOM 1965 C CA . VAL B 1 80 ? -2.289 25.172 3.559 1 98.81 80 VAL B CA 1
ATOM 1966 C C . VAL B 1 80 ? -3.391 24.594 2.672 1 98.81 80 VAL B C 1
ATOM 1968 O O . VAL B 1 80 ? -3.355 24.75 1.448 1 98.81 80 VAL B O 1
ATOM 1971 N N . ALA B 1 81 ? -4.293 23.938 3.289 1 98.69 81 ALA B N 1
ATOM 1972 C CA . ALA B 1 81 ? -5.402 23.312 2.566 1 98.69 81 ALA B CA 1
ATOM 1973 C C . ALA B 1 81 ? -6.688 23.359 3.387 1 98.69 81 ALA B C 1
ATOM 1975 O O . ALA B 1 81 ? -6.645 23.531 4.609 1 98.69 81 ALA B O 1
ATOM 1976 N N . ASP B 1 82 ? -7.777 23.203 2.639 1 98.56 82 ASP B N 1
ATOM 1977 C CA . ASP B 1 82 ? -9.086 23.094 3.27 1 98.56 82 ASP B CA 1
ATOM 1978 C C . ASP B 1 82 ? -9.602 21.656 3.211 1 98.56 82 ASP B C 1
ATOM 1980 O O . ASP B 1 82 ? -9.852 21.125 2.127 1 98.56 82 ASP B O 1
ATOM 1984 N N . TYR B 1 83 ? -9.781 21.016 4.316 1 98.56 83 TYR B N 1
ATOM 1985 C CA . TYR B 1 83 ? -10.328 19.688 4.523 1 98.56 83 TYR B CA 1
ATOM 1986 C C . TYR B 1 83 ? -10.695 19.469 5.988 1 98.56 83 TYR B C 1
ATOM 1988 O O . TYR B 1 83 ? -9.812 19.344 6.84 1 98.56 83 TYR B O 1
ATOM 1996 N N . GLU B 1 84 ? -11.961 19.406 6.238 1 98 84 GLU B N 1
ATOM 1997 C CA . GLU B 1 84 ? -12.438 19.297 7.613 1 98 84 GLU B CA 1
ATOM 1998 C C . GLU B 1 84 ? -11.875 20.422 8.477 1 98 84 GLU B C 1
ATOM 2000 O O . GLU B 1 84 ? -11.398 20.188 9.586 1 98 84 GLU B O 1
ATOM 2005 N N . GLY B 1 85 ? -11.914 21.609 7.82 1 98.44 85 GLY B N 1
ATOM 2006 C CA . GLY B 1 85 ? -11.289 22.781 8.414 1 98.44 85 GLY B CA 1
ATOM 2007 C C . GLY B 1 85 ? -10 23.188 7.723 1 98.44 85 GLY B C 1
ATOM 2008 O O . GLY B 1 85 ? -9.719 22.75 6.613 1 98.44 85 GLY B O 1
ATOM 2009 N N . GLN B 1 86 ? -9.32 24.078 8.375 1 98.75 86 GLN B N 1
ATOM 2010 C CA . GLN B 1 86 ? -8.047 24.531 7.832 1 98.75 86 GLN B CA 1
ATOM 2011 C C . GLN B 1 86 ? -6.895 23.641 8.289 1 98.75 86 GLN B C 1
ATOM 2013 O O . GLN B 1 86 ? -6.797 23.312 9.477 1 98.75 86 GLN B O 1
ATOM 2018 N N . ASN B 1 87 ? -6.066 23.25 7.336 1 98.81 87 ASN B N 1
ATOM 2019 C CA . ASN B 1 87 ? -4.902 22.422 7.641 1 98.81 87 ASN B CA 1
ATOM 2020 C C . ASN B 1 87 ? -3.604 23.141 7.266 1 98.81 87 ASN B C 1
ATOM 2022 O O . ASN B 1 87 ? -3.51 23.75 6.199 1 98.81 87 ASN B O 1
ATOM 2026 N N . VAL B 1 88 ? -2.682 23.125 8.109 1 98.88 88 VAL B N 1
ATOM 2027 C CA . VAL B 1 88 ? -1.306 23.531 7.832 1 98.88 88 VAL B CA 1
ATOM 2028 C C . VAL B 1 88 ? -0.392 22.312 7.883 1 98.88 88 VAL B C 1
ATOM 2030 O O . VAL B 1 88 ? -0.147 21.75 8.953 1 98.88 88 VAL B O 1
ATOM 2033 N N . PHE B 1 89 ? 0.086 21.938 6.742 1 98.62 89 PHE B N 1
ATOM 2034 C CA . PHE B 1 89 ? 0.892 20.734 6.543 1 98.62 89 PHE B CA 1
ATOM 2035 C C . PHE B 1 89 ? 2.369 21.094 6.418 1 98.62 89 PHE B C 1
ATOM 2037 O O . PHE B 1 89 ? 2.744 21.906 5.578 1 98.62 89 PHE B O 1
ATOM 2044 N N . LYS B 1 90 ? 3.176 20.469 7.234 1 98.38 90 LYS B N 1
ATOM 2045 C CA . LYS B 1 90 ? 4.617 20.688 7.238 1 98.38 90 LYS B CA 1
ATOM 2046 C C . LYS B 1 90 ? 5.375 19.391 6.961 1 98.38 90 LYS B C 1
ATOM 2048 O O . LYS B 1 90 ? 5.156 18.391 7.637 1 98.38 90 LYS B O 1
ATOM 2053 N N . ILE B 1 91 ? 6.234 19.453 6.039 1 97.31 91 ILE B N 1
ATOM 2054 C CA . ILE B 1 91 ? 7.141 18.344 5.781 1 97.31 91 ILE B CA 1
ATOM 2055 C C . ILE B 1 91 ? 8.32 18.391 6.754 1 97.31 91 ILE B C 1
ATOM 2057 O O . ILE B 1 91 ? 9.102 19.344 6.727 1 97.31 91 ILE B O 1
ATOM 2061 N N . VAL B 1 92 ? 8.406 17.406 7.531 1 97.19 92 VAL B N 1
ATOM 2062 C CA . VAL B 1 92 ? 9.469 17.344 8.539 1 97.19 92 VAL B CA 1
ATOM 2063 C C . VAL B 1 92 ? 10.68 16.609 7.965 1 97.19 92 VAL B C 1
ATOM 2065 O O . VAL B 1 92 ? 11.82 17.016 8.219 1 97.19 92 VAL B O 1
ATOM 2068 N N . SER B 1 93 ? 10.422 15.562 7.254 1 95.19 93 SER B N 1
ATOM 2069 C CA . SER B 1 93 ? 11.445 14.789 6.566 1 95.19 93 SER B CA 1
ATOM 2070 C C . SER B 1 93 ? 10.898 14.164 5.285 1 95.19 93 SER B C 1
ATOM 2072 O O . SER B 1 93 ? 9.789 13.633 5.273 1 95.19 93 SER B O 1
ATOM 2074 N N . LEU B 1 94 ? 11.688 14.305 4.219 1 93.44 94 LEU B N 1
ATOM 2075 C CA . LEU B 1 94 ? 11.266 13.766 2.93 1 93.44 94 LEU B CA 1
ATOM 2076 C C . LEU B 1 94 ? 12.438 13.109 2.203 1 93.44 94 LEU B C 1
ATOM 2078 O O . LEU B 1 94 ? 13.508 13.719 2.068 1 93.44 94 LEU B O 1
ATOM 2082 N N . SER B 1 95 ? 12.258 11.906 1.848 1 89.62 95 SER B N 1
ATOM 2083 C CA . SER B 1 95 ? 13.18 11.172 0.993 1 89.62 95 SER B CA 1
ATOM 2084 C C . SER B 1 95 ? 12.461 10.539 -0.193 1 89.62 95 SER B C 1
ATOM 2086 O O . SER B 1 95 ? 11.266 10.789 -0.403 1 89.62 95 SER B O 1
ATOM 2088 N N . ARG B 1 96 ? 13.188 9.758 -0.952 1 87 96 ARG B N 1
ATOM 2089 C CA . ARG B 1 96 ? 12.594 9.109 -2.113 1 87 96 ARG B CA 1
ATOM 2090 C C . ARG B 1 96 ? 11.625 8.008 -1.686 1 87 96 ARG B C 1
ATOM 2092 O O . ARG B 1 96 ? 10.805 7.551 -2.484 1 87 96 ARG B O 1
ATOM 2099 N N . THR B 1 97 ? 11.727 7.672 -0.329 1 86.62 97 THR B N 1
ATOM 2100 C CA . THR B 1 97 ? 10.945 6.5 0.053 1 86.62 97 THR B CA 1
ATOM 2101 C C . THR B 1 97 ? 10.039 6.816 1.235 1 86.62 97 THR B C 1
ATOM 2103 O O . THR B 1 97 ? 9.109 6.059 1.535 1 86.62 97 THR B O 1
ATOM 2106 N N . HIS B 1 98 ? 10.367 7.91 1.967 1 93.75 98 HIS B N 1
ATOM 2107 C CA . HIS B 1 98 ? 9.602 8.172 3.182 1 93.75 98 HIS B CA 1
ATOM 2108 C C . HIS B 1 98 ? 9.258 9.656 3.309 1 93.75 98 HIS B C 1
ATOM 2110 O O . HIS B 1 98 ? 10.023 10.516 2.857 1 93.75 98 HIS B O 1
ATOM 2116 N N . LEU B 1 99 ? 8.148 9.922 3.959 1 96.44 99 LEU B N 1
ATOM 2117 C CA . LEU B 1 99 ? 7.688 11.266 4.301 1 96.44 99 LEU B CA 1
ATOM 2118 C C . LEU B 1 99 ? 7.188 11.32 5.742 1 96.44 99 LEU B C 1
ATOM 2120 O O . LEU B 1 99 ? 6.281 10.57 6.117 1 96.44 99 LEU B O 1
ATOM 2124 N N . VAL B 1 100 ? 7.844 12.109 6.543 1 98 100 VAL B N 1
ATOM 2125 C CA . VAL B 1 100 ? 7.367 12.438 7.883 1 98 100 VAL B CA 1
ATOM 2126 C C . VAL B 1 100 ? 6.781 13.852 7.887 1 98 100 VAL B C 1
ATOM 2128 O O . VAL B 1 100 ? 7.43 14.797 7.441 1 98 100 VAL B O 1
ATOM 2131 N N . ALA B 1 101 ? 5.598 13.984 8.375 1 98.44 101 ALA B N 1
ATOM 2132 C CA . ALA B 1 101 ? 4.922 15.273 8.289 1 98.44 101 ALA B CA 1
ATOM 2133 C C . ALA B 1 101 ? 4.18 15.594 9.578 1 98.44 101 ALA B C 1
ATOM 2135 O O . ALA B 1 101 ? 3.92 14.703 10.391 1 98.44 101 ALA B O 1
ATOM 2136 N N . HIS B 1 102 ? 3.979 16.797 9.758 1 98.81 102 HIS B N 1
ATOM 2137 C CA . HIS B 1 102 ? 3.16 17.375 10.82 1 98.81 102 HIS B CA 1
ATOM 2138 C C . HIS B 1 102 ? 2.004 18.188 10.242 1 98.81 102 HIS B C 1
ATOM 2140 O O . HIS B 1 102 ? 2.209 19.031 9.367 1 98.81 102 HIS B O 1
ATOM 2146 N N . ASN B 1 103 ? 0.823 17.906 10.68 1 98.81 103 ASN B N 1
ATOM 2147 C CA . ASN B 1 103 ? -0.368 18.625 10.234 1 98.81 103 ASN B CA 1
ATOM 2148 C C . ASN B 1 103 ? -1.133 19.219 11.406 1 98.81 103 ASN B C 1
ATOM 2150 O O . ASN B 1 103 ? -1.354 18.562 12.414 1 98.81 103 ASN B O 1
ATOM 2154 N N . ILE B 1 104 ? -1.482 20.469 11.297 1 98.88 104 ILE B N 1
ATOM 2155 C CA . ILE B 1 104 ? -2.332 21.141 12.273 1 98.88 104 ILE B CA 1
ATOM 2156 C C . ILE B 1 104 ? -3.688 21.469 11.648 1 98.88 104 ILE B C 1
ATOM 2158 O O . ILE B 1 104 ? -3.762 22.219 10.68 1 98.88 104 ILE B O 1
ATOM 2162 N N . ASN B 1 105 ? -4.68 20.906 12.211 1 98.81 105 ASN B N 1
ATOM 2163 C CA . ASN B 1 105 ? -6.043 21.141 11.75 1 98.81 105 ASN B CA 1
ATOM 2164 C C . ASN B 1 105 ? -6.824 22.016 12.734 1 98.81 105 ASN B C 1
ATOM 2166 O O . ASN B 1 105 ? -6.777 21.797 13.945 1 98.81 105 ASN B O 1
ATOM 2170 N N . VAL B 1 106 ? -7.445 23.016 12.242 1 98.75 106 VAL B N 1
ATOM 2171 C CA . VAL B 1 106 ? -8.469 23.766 12.969 1 98.75 106 VAL B CA 1
ATOM 2172 C C . VAL B 1 106 ? -9.828 23.547 12.312 1 98.75 106 VAL B C 1
ATOM 2174 O O . VAL B 1 106 ? -10.078 24.016 11.195 1 98.75 106 VAL B O 1
ATOM 2177 N N . ASP B 1 107 ? -10.68 22.875 13.023 1 97.94 107 ASP B N 1
ATOM 2178 C CA . ASP B 1 107 ? -11.938 22.484 12.391 1 97.94 107 ASP B CA 1
ATOM 2179 C C . ASP B 1 107 ? -12.953 23.625 12.461 1 97.94 107 ASP B C 1
ATOM 2181 O O . ASP B 1 107 ? -12.633 24.719 12.898 1 97.94 107 ASP B O 1
ATOM 2185 N N . LYS B 1 108 ? -14.164 23.359 12.023 1 96.62 108 LYS B N 1
ATOM 2186 C CA . LYS B 1 108 ? -15.195 24.391 11.891 1 96.62 108 LYS B CA 1
ATOM 2187 C C . LYS B 1 108 ? -15.609 24.938 13.25 1 96.62 108 LYS B C 1
ATOM 2189 O O . LYS B 1 108 ? -16.156 26.031 13.344 1 96.62 108 LYS B O 1
ATOM 2194 N N . HIS B 1 109 ? -15.367 24.188 14.266 1 97.12 109 HIS B N 1
ATOM 2195 C CA . HIS B 1 109 ? -15.734 24.609 15.617 1 97.12 109 HIS B CA 1
ATOM 2196 C C . HIS B 1 109 ? -14.578 25.312 16.312 1 97.12 109 HIS B C 1
ATOM 2198 O O . HIS B 1 109 ? -14.703 25.734 17.469 1 97.12 109 HIS B O 1
ATOM 2204 N N . GLY B 1 110 ? -13.508 25.391 15.688 1 97.44 110 GLY B N 1
ATOM 2205 C CA . GLY B 1 110 ? -12.352 26.078 16.25 1 97.44 110 GLY B CA 1
ATOM 2206 C C . GLY B 1 110 ? -11.445 25.156 17.047 1 97.44 110 GLY B C 1
ATOM 2207 O O . GLY B 1 110 ? -10.477 25.609 17.656 1 97.44 110 GLY B O 1
ATOM 2208 N N . GLN B 1 111 ? -11.734 23.828 17.047 1 97.88 111 GLN B N 1
ATOM 2209 C CA . GLN B 1 111 ? -10.891 22.859 17.75 1 97.88 111 GLN B CA 1
ATOM 2210 C C . GLN B 1 111 ? -9.609 22.578 16.969 1 97.88 111 GLN B C 1
ATOM 2212 O O . GLN B 1 111 ? -9.656 22.281 15.773 1 97.88 111 GLN B O 1
ATOM 2217 N N . THR B 1 112 ? -8.508 22.734 17.688 1 98.56 112 THR B N 1
ATOM 2218 C CA . THR B 1 112 ? -7.207 22.453 17.094 1 98.56 112 THR B CA 1
ATOM 2219 C C . THR B 1 112 ? -6.801 21 17.328 1 98.56 112 THR B C 1
ATOM 2221 O O . THR B 1 112 ? -6.91 20.5 18.453 1 98.56 112 THR B O 1
ATOM 2224 N N . THR B 1 113 ? -6.43 20.297 16.344 1 98.62 113 THR B N 1
ATOM 2225 C CA . THR B 1 113 ? -5.891 18.938 16.391 1 98.62 113 THR B CA 1
ATOM 2226 C C . THR B 1 113 ? -4.539 18.859 15.695 1 98.62 113 THR B C 1
ATOM 2228 O O . THR B 1 113 ? -4.383 19.359 14.578 1 98.62 113 THR B O 1
ATOM 2231 N N . GLU B 1 114 ? -3.551 18.328 16.375 1 98.81 114 GLU B N 1
ATOM 2232 C CA . GLU B 1 114 ? -2.264 18.062 15.727 1 98.81 114 GLU B CA 1
ATOM 2233 C C . GLU B 1 114 ? -2.135 16.609 15.312 1 98.81 114 GLU B C 1
ATOM 2235 O O . GLU B 1 114 ? -2.527 15.711 16.062 1 98.81 114 GLU B O 1
ATOM 2240 N N . LEU B 1 115 ? -1.607 16.453 14.109 1 98.88 115 LEU B N 1
ATOM 2241 C CA . LEU B 1 115 ? -1.372 15.117 13.562 1 98.88 115 LEU B CA 1
ATOM 2242 C C . LEU B 1 115 ? 0.098 14.93 13.211 1 98.88 115 LEU B C 1
ATOM 2244 O O . LEU B 1 115 ? 0.739 15.844 12.688 1 98.88 115 LEU B O 1
ATOM 2248 N N . THR B 1 116 ? 0.659 13.789 13.523 1 98.88 116 THR B N 1
ATOM 2249 C CA . THR B 1 116 ? 1.948 13.336 13.016 1 98.88 116 THR B CA 1
ATOM 2250 C C . THR B 1 116 ? 1.773 12.141 12.086 1 98.88 116 THR B C 1
ATOM 2252 O O . THR B 1 116 ? 0.954 11.258 12.352 1 98.88 116 THR B O 1
ATOM 2255 N N . GLU B 1 117 ? 2.469 12.219 10.969 1 98.56 117 GLU B N 1
ATOM 2256 C CA . GLU B 1 117 ? 2.186 11.242 9.922 1 98.56 117 GLU B CA 1
ATOM 2257 C C . GLU B 1 117 ? 3.475 10.68 9.328 1 98.56 117 GLU B C 1
ATOM 2259 O O . GLU B 1 117 ? 4.441 11.422 9.117 1 98.56 117 GLU B O 1
ATOM 2264 N N . LEU B 1 118 ? 3.459 9.422 9.094 1 97.75 118 LEU B N 1
ATOM 2265 C CA . LEU B 1 118 ? 4.508 8.734 8.352 1 97.75 118 LEU B CA 1
ATOM 2266 C C . LEU B 1 118 ? 3.939 8.062 7.109 1 97.75 118 LEU B C 1
ATOM 2268 O O . LEU B 1 118 ? 2.98 7.289 7.195 1 97.75 118 LEU B O 1
ATOM 2272 N N . PHE B 1 119 ? 4.547 8.359 5.949 1 95.75 119 PHE B N 1
ATOM 2273 C CA . PHE B 1 119 ? 4.164 7.754 4.676 1 95.75 119 PHE B CA 1
ATOM 2274 C C . PHE B 1 119 ? 5.352 7.039 4.039 1 95.75 119 PHE B C 1
ATOM 2276 O O . PHE B 1 119 ? 6.504 7.41 4.273 1 95.75 119 PHE B O 1
ATOM 2283 N N . VAL B 1 120 ? 5.004 6.094 3.252 1 92.19 120 VAL B N 1
ATOM 2284 C CA . VAL B 1 120 ? 6.016 5.418 2.445 1 92.19 120 VAL B CA 1
ATOM 2285 C C . VAL B 1 120 ? 5.617 5.469 0.972 1 92.19 120 VAL B C 1
ATOM 2287 O O . VAL B 1 120 ? 4.434 5.355 0.636 1 92.19 120 VAL B O 1
ATOM 2290 N N . LYS B 1 121 ? 6.645 5.695 0.171 1 90.06 121 LYS B N 1
ATOM 2291 C CA . LYS B 1 121 ? 6.414 5.711 -1.27 1 90.06 121 LYS B CA 1
ATOM 2292 C C . LYS B 1 121 ? 6.391 4.293 -1.839 1 90.06 121 LYS B C 1
ATOM 2294 O O . LYS B 1 121 ? 7.223 3.459 -1.47 1 90.06 121 LYS B O 1
ATOM 2299 N N . LEU B 1 122 ? 5.395 4.07 -2.682 1 87.19 122 LEU B N 1
ATOM 2300 C CA . LEU B 1 122 ? 5.395 2.824 -3.438 1 87.19 122 LEU B CA 1
ATOM 2301 C C . LEU B 1 122 ? 6.164 2.98 -4.746 1 87.19 122 LEU B C 1
ATOM 2303 O O . LEU B 1 122 ? 5.629 3.504 -5.723 1 87.19 122 LEU B O 1
ATOM 2307 N N . ASN B 1 123 ? 7.469 2.73 -4.676 1 79.19 123 ASN B N 1
ATOM 2308 C CA . ASN B 1 123 ? 8.328 2.928 -5.84 1 79.19 123 ASN B CA 1
ATOM 2309 C C . ASN B 1 123 ? 8.57 1.619 -6.586 1 79.19 123 ASN B C 1
ATOM 2311 O O . ASN B 1 123 ? 9.055 0.65 -6 1 79.19 123 ASN B O 1
ATOM 2315 N N . VAL B 1 124 ? 8.07 1.621 -7.836 1 81.94 124 VAL B N 1
ATOM 2316 C CA . VAL B 1 124 ? 8.414 0.511 -8.719 1 81.94 124 VAL B CA 1
ATOM 2317 C C . VAL B 1 124 ? 9.633 0.877 -9.562 1 81.94 124 VAL B C 1
ATOM 2319 O O . VAL B 1 124 ? 9.578 1.812 -10.367 1 81.94 124 VAL B O 1
ATOM 2322 N N . GLU B 1 125 ? 10.695 0.18 -9.242 1 84.75 125 GLU B N 1
ATOM 2323 C CA . GLU B 1 125 ? 11.914 0.439 -10.008 1 84.75 125 GLU B CA 1
ATOM 2324 C C . GLU B 1 125 ? 11.773 -0.049 -11.445 1 84.75 125 GLU B C 1
ATOM 2326 O O . GLU B 1 125 ? 11.156 -1.087 -11.703 1 84.75 125 GLU B O 1
ATOM 2331 N N . ASP B 1 126 ? 12.414 0.673 -12.32 1 88.62 126 ASP B N 1
ATOM 2332 C CA . ASP B 1 126 ? 12.328 0.37 -13.742 1 88.62 126 ASP B CA 1
ATOM 2333 C C . ASP B 1 126 ? 12.82 -1.048 -14.031 1 88.62 126 ASP B C 1
ATOM 2335 O O . ASP B 1 126 ? 12.227 -1.761 -14.844 1 88.62 126 ASP B O 1
ATOM 2339 N N . GLU B 1 127 ? 13.844 -1.416 -13.406 1 91.31 127 GLU B N 1
ATOM 2340 C CA . GLU B 1 127 ? 14.422 -2.732 -13.664 1 91.31 127 GLU B CA 1
ATOM 2341 C C . GLU B 1 127 ? 13.43 -3.844 -13.32 1 91.31 127 GLU B C 1
ATOM 2343 O O . GLU B 1 127 ? 13.312 -4.82 -14.07 1 91.31 127 GLU B O 1
ATOM 2348 N N . ASP B 1 128 ? 12.773 -3.682 -12.258 1 91.19 128 ASP B N 1
ATOM 2349 C CA . ASP B 1 128 ? 11.82 -4.699 -11.828 1 91.19 128 ASP B CA 1
ATOM 2350 C C . ASP B 1 128 ? 10.578 -4.695 -12.711 1 91.19 128 ASP B C 1
ATOM 2352 O O . ASP B 1 128 ? 10.016 -5.75 -13.016 1 91.19 128 ASP B O 1
ATOM 2356 N N . LEU B 1 129 ? 10.203 -3.541 -13.125 1 93.38 129 LEU B N 1
ATOM 2357 C CA . LEU B 1 129 ? 9.086 -3.412 -14.055 1 93.38 129 LEU B CA 1
ATOM 2358 C C . LEU B 1 129 ? 9.398 -4.094 -15.383 1 93.38 129 LEU B C 1
ATOM 2360 O O . LEU B 1 129 ? 8.555 -4.797 -15.938 1 93.38 129 LEU B O 1
ATOM 2364 N N . GLU B 1 130 ? 10.547 -3.936 -15.797 1 96 130 GLU B N 1
ATOM 2365 C CA . GLU B 1 130 ? 10.977 -4.582 -17.031 1 96 130 GLU B CA 1
ATOM 2366 C C . GLU B 1 130 ? 10.945 -6.102 -16.906 1 96 130 GLU B C 1
ATOM 2368 O O . GLU B 1 130 ? 10.5 -6.801 -17.812 1 96 130 GLU B O 1
ATOM 2373 N N . LYS B 1 131 ? 11.438 -6.578 -15.797 1 96.81 131 LYS B N 1
ATOM 2374 C CA . LYS B 1 131 ? 11.406 -8.016 -15.555 1 96.81 131 LYS B CA 1
ATOM 2375 C C . LYS B 1 131 ? 9.969 -8.547 -15.555 1 96.81 131 LYS B C 1
ATOM 2377 O O . LYS B 1 131 ? 9.695 -9.609 -16.109 1 96.81 131 LYS B O 1
ATOM 2382 N N . PHE B 1 132 ? 9.109 -7.824 -15.008 1 98.19 132 PHE B N 1
ATOM 2383 C CA . PHE B 1 132 ? 7.703 -8.203 -14.953 1 98.19 132 PHE B CA 1
ATOM 2384 C C . PHE B 1 132 ? 7.105 -8.266 -16.359 1 98.19 132 PHE B C 1
ATOM 2386 O O . PHE B 1 132 ? 6.449 -9.25 -16.719 1 98.19 132 PHE B O 1
ATOM 2393 N N . TRP B 1 133 ? 7.348 -7.262 -17.109 1 97.94 133 TRP B N 1
ATOM 2394 C CA . TRP B 1 133 ? 6.746 -7.203 -18.438 1 97.94 133 TRP B CA 1
ATOM 2395 C C . TRP B 1 133 ? 7.348 -8.266 -19.359 1 97.94 133 TRP B C 1
ATOM 2397 O O . TRP B 1 133 ? 6.637 -8.875 -20.156 1 97.94 133 TRP B O 1
ATOM 2407 N N . LYS B 1 134 ? 8.656 -8.461 -19.203 1 98 134 LYS B N 1
ATOM 2408 C CA . LYS B 1 134 ? 9.281 -9.531 -19.969 1 98 134 LYS B CA 1
ATOM 2409 C C . LYS B 1 134 ? 8.688 -10.891 -19.609 1 98 134 LYS B C 1
ATOM 2411 O O . LYS B 1 134 ? 8.383 -11.695 -20.484 1 98 134 LYS B O 1
ATOM 2416 N N . LEU B 1 135 ? 8.562 -11.148 -18.328 1 98.5 135 LEU B N 1
ATOM 2417 C CA . LEU B 1 135 ? 7.938 -12.383 -17.875 1 98.5 135 LEU B CA 1
ATOM 2418 C C . LEU B 1 135 ? 6.527 -12.516 -18.422 1 98.5 135 LEU B C 1
ATOM 2420 O O . LEU B 1 135 ? 6.148 -13.586 -18.922 1 98.5 135 LEU B O 1
ATOM 2424 N N . THR B 1 136 ? 5.73 -11.453 -18.344 1 98.62 136 THR B N 1
ATOM 2425 C CA . THR B 1 136 ? 4.348 -11.414 -18.812 1 98.62 136 THR B CA 1
ATOM 2426 C C . THR B 1 136 ? 4.27 -11.727 -20.312 1 98.62 136 THR B C 1
ATOM 2428 O O . THR B 1 136 ? 3.439 -12.539 -20.734 1 98.62 136 THR B O 1
ATOM 2431 N N . GLU B 1 137 ? 5.168 -11.188 -21.016 1 98 137 GLU B N 1
ATOM 2432 C CA . GLU B 1 137 ? 5.246 -11.453 -22.438 1 98 137 GLU B CA 1
ATOM 2433 C C . GLU B 1 137 ? 5.645 -12.906 -22.703 1 98 137 GLU B C 1
ATOM 2435 O O . GLU B 1 137 ? 5.047 -13.57 -23.562 1 98 137 GLU B O 1
ATOM 2440 N N . ASP B 1 138 ? 6.641 -13.352 -22.016 1 97.94 138 ASP B N 1
ATOM 2441 C CA . ASP B 1 138 ? 7.137 -14.711 -22.172 1 97.94 138 ASP B CA 1
ATOM 2442 C C . ASP B 1 138 ? 6.031 -15.734 -21.922 1 97.94 138 ASP B C 1
ATOM 2444 O O . ASP B 1 138 ? 6.031 -16.812 -22.516 1 97.94 138 ASP B O 1
ATOM 2448 N N . LYS B 1 139 ? 5.113 -15.406 -21.062 1 97.94 139 LYS B N 1
ATOM 2449 C CA . LYS B 1 139 ? 4.051 -16.344 -20.734 1 97.94 139 LYS B CA 1
ATOM 2450 C C . LYS B 1 139 ? 2.844 -16.156 -21.656 1 97.94 139 LYS B C 1
ATOM 2452 O O . LYS B 1 139 ? 1.814 -16.812 -21.469 1 97.94 139 LYS B O 1
ATOM 2457 N N . GLY B 1 140 ? 2.93 -15.242 -22.547 1 97.25 140 GLY B N 1
ATOM 2458 C CA . GLY B 1 140 ? 1.888 -15.039 -23.547 1 97.25 140 GLY B CA 1
ATOM 2459 C C . GLY B 1 140 ? 0.699 -14.258 -23.016 1 97.25 140 GLY B C 1
ATOM 2460 O O . GLY B 1 140 ? -0.42 -14.406 -23.5 1 97.25 140 GLY B O 1
ATOM 2461 N N . ILE B 1 141 ? 0.913 -13.477 -22.016 1 98.31 141 ILE B N 1
ATOM 2462 C CA . ILE B 1 141 ? -0.151 -12.664 -21.438 1 98.31 141 ILE B CA 1
ATOM 2463 C C . ILE B 1 141 ? -0.164 -11.289 -22.094 1 98.31 141 ILE B C 1
ATOM 2465 O O . ILE B 1 141 ? 0.842 -10.57 -22.078 1 98.31 141 ILE B O 1
ATOM 2469 N N . ASP B 1 142 ? -1.313 -10.953 -22.656 1 97.19 142 ASP B N 1
ATOM 2470 C CA . ASP B 1 142 ? -1.498 -9.633 -23.234 1 97.19 142 ASP B CA 1
ATOM 2471 C C . ASP B 1 142 ? -1.506 -8.547 -22.156 1 97.19 142 ASP B C 1
ATOM 2473 O O . ASP B 1 142 ? -2.088 -8.734 -21.094 1 97.19 142 ASP B O 1
ATOM 2477 N N . LYS B 1 143 ? -0.987 -7.414 -22.484 1 95.19 143 LYS B N 1
ATOM 2478 C CA . LYS B 1 143 ? -0.934 -6.301 -21.531 1 95.19 143 LYS B CA 1
ATOM 2479 C C . LYS B 1 143 ? -2.332 -5.906 -21.062 1 95.19 143 LYS B C 1
ATOM 2481 O O . LYS B 1 143 ? -2.512 -5.473 -19.922 1 95.19 143 LYS B O 1
ATOM 2486 N N . LYS B 1 144 ? -3.338 -6.078 -21.906 1 95.38 144 LYS B N 1
ATOM 2487 C CA . LYS B 1 144 ? -4.711 -5.727 -21.562 1 95.38 144 LYS B CA 1
ATOM 2488 C C . LYS B 1 144 ? -5.254 -6.656 -20.469 1 95.38 144 LYS B C 1
ATOM 2490 O O . LYS B 1 144 ? -6.277 -6.363 -19.859 1 95.38 144 LYS B O 1
ATOM 2495 N N . ASN B 1 145 ? -4.555 -7.793 -20.297 1 97 145 ASN B N 1
ATOM 2496 C CA . ASN B 1 145 ? -4.961 -8.766 -19.297 1 97 145 ASN B CA 1
ATOM 2497 C C . ASN B 1 145 ? -4.121 -8.641 -18.031 1 97 145 ASN B C 1
ATOM 2499 O O . ASN B 1 145 ? -3.916 -9.625 -17.312 1 97 145 ASN B O 1
ATOM 2503 N N . VAL B 1 146 ? -3.551 -7.457 -17.844 1 96.88 146 VAL B N 1
ATOM 2504 C CA . VAL B 1 146 ? -2.809 -7.109 -16.641 1 96.88 146 VAL B CA 1
ATOM 2505 C C . VAL B 1 146 ? -3.576 -6.051 -15.852 1 96.88 146 VAL B C 1
ATOM 2507 O O . VAL B 1 146 ? -4.062 -5.07 -16.422 1 96.88 146 VAL B O 1
ATOM 2510 N N . VAL B 1 147 ? -3.742 -6.289 -14.562 1 93.88 147 VAL B N 1
ATOM 2511 C CA . VAL B 1 147 ? -4.387 -5.32 -13.688 1 93.88 147 VAL B CA 1
ATOM 2512 C C . VAL B 1 147 ? -3.326 -4.504 -12.945 1 93.88 147 VAL B C 1
ATOM 2514 O O . VAL B 1 147 ? -2.369 -5.062 -12.406 1 93.88 147 VAL B O 1
ATOM 2517 N N . ASN B 1 148 ? -3.48 -3.234 -12.992 1 90.69 148 ASN B N 1
ATOM 2518 C CA . ASN B 1 148 ? -2.656 -2.293 -12.242 1 90.69 148 ASN B CA 1
ATOM 2519 C C . ASN B 1 148 ? -3.314 -1.897 -10.922 1 90.69 148 ASN B C 1
ATOM 2521 O O . ASN B 1 148 ? -4.324 -1.189 -10.922 1 90.69 148 ASN B O 1
ATOM 2525 N N . PHE B 1 149 ? -2.68 -2.262 -9.883 1 87.25 149 PHE B N 1
ATOM 2526 C CA . PHE B 1 149 ? -3.283 -2.055 -8.57 1 87.25 149 PHE B CA 1
ATOM 2527 C C . PHE B 1 149 ? -2.969 -0.659 -8.047 1 87.25 149 PHE B C 1
ATOM 2529 O O . PHE B 1 149 ? -3.605 -0.188 -7.102 1 87.25 149 PHE B O 1
ATOM 2536 N N . LEU B 1 150 ? -2.008 -0.045 -8.539 1 78.69 150 LEU B N 1
ATOM 2537 C CA . LEU B 1 150 ? -1.676 1.303 -8.094 1 78.69 150 LEU B CA 1
ATOM 2538 C C . LEU B 1 150 ? -2.736 2.303 -8.539 1 78.69 150 LEU B C 1
ATOM 2540 O O . LEU B 1 150 ? -3.055 3.244 -7.812 1 78.69 150 LEU B O 1
ATOM 2544 N N . GLU B 1 151 ? -3.168 2.064 -9.703 1 68.75 151 GLU B N 1
ATOM 2545 C CA . GLU B 1 151 ? -4.152 2.98 -10.266 1 68.75 151 GLU B CA 1
ATOM 2546 C C . GLU B 1 151 ? -5.566 2.627 -9.812 1 68.75 151 GLU B C 1
ATOM 2548 O O . GLU B 1 151 ? -6.434 3.498 -9.727 1 68.75 151 GLU B O 1
ATOM 2553 N N . ASN B 1 152 ? -5.715 1.309 -9.68 1 57.47 152 ASN B N 1
ATOM 2554 C CA . ASN B 1 152 ? -7.07 0.826 -9.445 1 57.47 152 ASN B CA 1
ATOM 2555 C C . ASN B 1 152 ? -7.344 0.62 -7.961 1 57.47 152 ASN B C 1
ATOM 2557 O O . ASN B 1 152 ? -8.375 0.058 -7.586 1 57.47 152 ASN B O 1
ATOM 2561 N N . GLU B 1 153 ? -6.281 0.66 -7.25 1 53.34 153 GLU B N 1
ATOM 2562 C CA . GLU B 1 153 ? -6.57 0.307 -5.863 1 53.34 153 GLU B CA 1
ATOM 2563 C C . GLU B 1 153 ? -7.836 1.002 -5.367 1 53.34 153 GLU B C 1
ATOM 2565 O O . GLU B 1 153 ? -7.797 2.174 -4.984 1 53.34 153 GLU B O 1
ATOM 2570 N N . ASP B 1 154 ? -9.039 0.714 -6.191 1 44.53 154 ASP B N 1
ATOM 2571 C CA . ASP B 1 154 ? -10.312 0.856 -5.492 1 44.53 154 ASP B CA 1
ATOM 2572 C C . ASP B 1 154 ? -10.219 0.321 -4.062 1 44.53 154 ASP B C 1
ATOM 2574 O O . ASP B 1 154 ? -9.578 -0.705 -3.822 1 44.53 154 ASP B O 1
ATOM 2578 N N . HIS B 1 155 ? -9.906 0.97 -3.141 1 46.03 155 HIS B N 1
ATOM 2579 C CA . HIS B 1 155 ? -10.258 0.402 -1.843 1 46.03 155 HIS B CA 1
ATOM 2580 C C . HIS B 1 155 ? -11.359 -0.641 -1.979 1 46.03 155 HIS B C 1
ATOM 2582 O O . HIS B 1 155 ? -12.266 -0.488 -2.801 1 46.03 155 HIS B O 1
ATOM 2588 N N . PRO B 1 156 ? -11.203 -1.906 -1.349 1 39.03 156 PRO B N 1
ATOM 2589 C CA . PRO B 1 156 ? -12.109 -3.057 -1.262 1 39.03 156 PRO B CA 1
ATOM 2590 C C . PRO B 1 156 ? -13.562 -2.65 -1.053 1 39.03 156 PRO B C 1
ATOM 2592 O O . PRO B 1 156 ? -14.43 -3.512 -0.89 1 39.03 156 PRO B O 1
ATOM 2595 N N . HIS B 1 157 ? -14.062 -1.798 -0.289 1 31.8 157 HIS B N 1
ATOM 2596 C CA . HIS B 1 157 ? -15.266 -1.738 0.53 1 31.8 157 HIS B CA 1
ATOM 2597 C C . HIS B 1 157 ? -16.531 -1.813 -0.331 1 31.8 157 HIS B C 1
ATOM 2599 O O . HIS B 1 157 ? -17.422 -2.613 -0.058 1 31.8 157 HIS B O 1
ATOM 2605 N N . PRO B 1 158 ? -17.047 -0.704 -0.651 1 29.12 158 PRO B N 1
ATOM 2606 C CA . PRO B 1 158 ? -18.328 -0.165 -0.177 1 29.12 158 PRO B CA 1
ATOM 2607 C C . PRO B 1 158 ? -19.516 -0.747 -0.921 1 29.12 158 PRO B C 1
ATOM 2609 O O . PRO B 1 158 ? -20.672 -0.454 -0.576 1 29.12 158 PRO B O 1
ATOM 2612 N N . GLU B 1 159 ? -19.531 -1.843 -1.951 1 28.58 159 GLU B N 1
ATOM 2613 C CA . GLU B 1 159 ? -20.969 -1.599 -2.129 1 28.58 159 GLU B CA 1
ATOM 2614 C C . GLU B 1 159 ? -21.734 -1.809 -0.823 1 28.58 159 GLU B C 1
ATOM 2616 O O . GLU B 1 159 ? -21.359 -2.67 -0.019 1 28.58 159 GLU B O 1
#

pLDDT: mean 88.82, std 17.32, range [23.44, 98.88]

InterPro domains:
  IPR000566 Lipocalin/cytosolic fatty-acid binding domain [PF00061] (14-150)
  IPR002345 Lipocalin [PTHR11430] (6-148)
  IPR002448 Lipocalin, OBP-like [PR01173] (13-30)
  IPR002448 Lipocalin, OBP-like [PR01173] (32-43)
  IPR002448 Lipocalin, OBP-like [PR01173] (52-59)
  IPR002448 Lipocalin, OBP-like [PR01173] (79-89)
  IPR002448 Lipocalin, OBP-like [PR01173] (138-156)
  IPR012674 Calycin [G3DSA:2.40.128.20] (1-159)
  IPR012674 Calycin [SSF50814] (9-156)
  IPR022272 Lipocalin family conserved site [PS00213] (7-20)

Organism: Bos taurus (NCBI:txid9913)